Protein AF-A0A8S3EK74-F1 (afdb_monomer_lite)

Organism: NCBI:txid392030

Secondary structure (DSSP, 8-state):
-----TTHHHHHHHHHHHHHHHH------HHHHHHHHHHHHHHHHHHHHHHS--TTSSSSTT-SS-HHHHHHHHHHTTPPPGGGS-HHHHHHHHHHHHIIIIITTS--THHHHHHHHHS-SSS------PPP----TTTHHHHHHHHSSPPPHHHHHHHHHHHHHHH--SS-----HHHHHHHHHHHHHHHHHHHHT-

Structure (mmCIF, N/CA/C/O backbone):
data_AF-A0A8S3EK74-F1
#
_entry.id   AF-A0A8S3EK74-F1
#
loop_
_atom_site.group_PDB
_atom_site.id
_atom_site.type_symbol
_atom_site.label_atom_id
_atom_site.label_alt_id
_atom_site.label_comp_id
_atom_site.label_asym_id
_atom_site.label_entity_id
_atom_site.label_seq_id
_atom_site.pdbx_PDB_ins_code
_atom_site.Cartn_x
_atom_site.Cartn_y
_atom_site.Cartn_z
_atom_site.occupancy
_atom_site.B_iso_or_equiv
_atom_site.auth_seq_id
_atom_site.auth_comp_id
_atom_site.auth_asym_id
_atom_site.auth_atom_id
_atom_site.pdbx_PDB_model_num
ATOM 1 N N . GLY A 1 1 ? 18.232 -6.224 -81.644 1.00 36.06 1 GLY A N 1
ATOM 2 C CA . GLY A 1 1 ? 18.327 -5.622 -80.305 1.00 36.06 1 GLY A CA 1
ATOM 3 C C . GLY A 1 1 ? 19.646 -6.034 -79.703 1.00 36.06 1 GLY A C 1
ATOM 4 O O . GLY A 1 1 ? 19.818 -7.215 -79.438 1.00 36.06 1 GLY A O 1
ATOM 5 N N . GLU A 1 2 ? 20.593 -5.106 -79.583 1.00 46.34 2 GLU A N 1
ATOM 6 C CA . GLU A 1 2 ? 21.883 -5.372 -78.942 1.00 46.34 2 GLU A CA 1
ATOM 7 C C . GLU A 1 2 ? 21.681 -5.608 -77.446 1.00 46.34 2 GLU A C 1
ATOM 9 O O . GLU A 1 2 ? 21.166 -4.759 -76.717 1.00 46.34 2 GLU A O 1
ATOM 14 N N . VAL A 1 3 ? 22.082 -6.792 -76.990 1.00 57.66 3 VAL A N 1
ATOM 15 C CA . VAL A 1 3 ? 22.129 -7.141 -75.574 1.00 57.66 3 VAL A CA 1
ATOM 16 C C . VAL A 1 3 ? 23.286 -6.358 -74.958 1.00 57.66 3 VAL A C 1
ATOM 18 O O . VAL A 1 3 ? 24.443 -6.764 -75.045 1.00 57.66 3 VAL A O 1
ATOM 21 N N . ILE A 1 4 ? 22.980 -5.209 -74.355 1.00 59.06 4 ILE A N 1
ATOM 22 C CA . ILE A 1 4 ? 23.947 -4.419 -73.589 1.00 59.06 4 ILE A CA 1
ATOM 23 C C . ILE A 1 4 ? 24.429 -5.287 -72.421 1.00 59.06 4 ILE A C 1
ATOM 25 O O . ILE A 1 4 ? 23.719 -5.510 -71.437 1.00 59.06 4 ILE A O 1
ATOM 29 N N . ASN A 1 5 ? 25.643 -5.816 -72.559 1.00 62.91 5 ASN A N 1
ATOM 30 C CA . ASN A 1 5 ? 26.290 -6.656 -71.567 1.00 62.91 5 ASN A CA 1
ATOM 31 C C . ASN A 1 5 ? 26.611 -5.812 -70.321 1.00 62.91 5 ASN A C 1
ATOM 33 O O . ASN A 1 5 ? 27.577 -5.045 -70.293 1.00 62.91 5 ASN A O 1
ATOM 37 N N . LYS A 1 6 ? 25.776 -5.951 -69.284 1.00 63.16 6 LYS A N 1
ATOM 38 C CA . LYS A 1 6 ? 25.833 -5.190 -68.022 1.00 63.16 6 LYS A CA 1
ATOM 39 C C . LYS A 1 6 ? 27.142 -5.364 -67.234 1.00 63.16 6 LYS A C 1
ATOM 41 O O . LYS A 1 6 ? 27.370 -4.602 -66.299 1.00 63.16 6 LYS A O 1
ATOM 46 N N . ASN A 1 7 ? 28.018 -6.289 -67.640 1.00 66.62 7 ASN A N 1
ATOM 47 C CA . ASN A 1 7 ? 29.287 -6.584 -66.968 1.00 66.62 7 ASN A CA 1
ATOM 48 C C . ASN A 1 7 ? 30.527 -6.103 -67.741 1.00 66.62 7 ASN A C 1
ATOM 50 O O . ASN A 1 7 ? 31.650 -6.343 -67.298 1.00 66.62 7 ASN A O 1
ATOM 54 N N . ASN A 1 8 ? 30.358 -5.385 -68.859 1.00 75.75 8 ASN A N 1
ATOM 55 C CA . ASN A 1 8 ? 31.494 -4.919 -69.664 1.00 75.75 8 ASN A CA 1
ATOM 56 C C . ASN A 1 8 ? 32.385 -3.906 -68.916 1.00 75.75 8 ASN A C 1
ATOM 58 O O . ASN A 1 8 ? 33.592 -3.826 -69.134 1.00 75.75 8 ASN A O 1
ATOM 62 N N . TRP A 1 9 ? 31.801 -3.150 -67.981 1.00 78.94 9 TRP A N 1
ATOM 63 C CA . TRP A 1 9 ? 32.561 -2.232 -67.132 1.00 78.94 9 TRP A CA 1
ATOM 64 C C . TRP A 1 9 ? 33.396 -2.976 -66.079 1.00 78.94 9 TRP A C 1
ATOM 66 O O . TRP A 1 9 ? 34.497 -2.533 -65.763 1.00 78.94 9 TRP A O 1
ATOM 76 N N . GLN A 1 10 ? 32.926 -4.124 -65.575 1.00 79.00 10 GLN A N 1
ATOM 77 C CA . GLN A 1 10 ? 33.662 -4.930 -64.596 1.00 79.00 10 GLN A CA 1
ATOM 78 C C . GLN A 1 10 ? 34.871 -5.605 -65.243 1.00 79.00 10 GLN A C 1
ATOM 80 O O . GLN A 1 10 ? 35.981 -5.516 -64.723 1.00 79.00 10 GLN A O 1
ATOM 85 N N . SER A 1 11 ? 34.692 -6.222 -66.412 1.00 78.25 11 SER A N 1
ATOM 86 C CA . SER A 1 11 ? 35.788 -6.849 -67.158 1.00 78.25 11 SER A CA 1
ATOM 87 C C . SER A 1 11 ? 36.844 -5.826 -67.592 1.00 78.25 11 SER A C 1
ATOM 89 O O . SER A 1 11 ? 38.041 -6.077 -67.436 1.00 78.25 11 SER A O 1
ATOM 91 N N . ALA A 1 12 ? 36.426 -4.641 -68.050 1.00 79.06 12 ALA A N 1
ATOM 92 C CA . ALA A 1 12 ? 37.340 -3.544 -68.361 1.00 79.06 12 ALA A CA 1
ATOM 93 C C . ALA A 1 12 ? 38.104 -3.048 -67.119 1.00 79.06 12 ALA A C 1
ATOM 95 O O . ALA A 1 12 ? 39.308 -2.785 -67.197 1.00 79.06 12 ALA A O 1
ATOM 96 N N . LEU A 1 13 ? 37.436 -2.963 -65.963 1.00 76.12 13 LEU A N 1
ATOM 97 C CA . LEU A 1 13 ? 38.046 -2.551 -64.700 1.00 76.12 13 LEU A CA 1
ATOM 98 C C . LEU A 1 13 ? 39.101 -3.562 -64.229 1.00 76.12 13 LEU A C 1
ATOM 100 O O . LEU A 1 13 ? 40.245 -3.177 -63.990 1.00 76.12 13 LEU A O 1
ATOM 104 N N . TYR A 1 14 ? 38.757 -4.850 -64.153 1.00 76.31 14 TYR A N 1
ATOM 105 C CA . TYR A 1 14 ? 39.687 -5.892 -63.707 1.00 76.31 14 TYR A CA 1
ATOM 106 C C . TYR A 1 14 ? 40.880 -6.045 -64.652 1.00 76.31 14 TYR A C 1
ATOM 108 O O . TYR A 1 14 ? 42.014 -6.175 -64.189 1.00 76.31 14 TYR A O 1
ATOM 116 N N . ARG A 1 15 ? 40.664 -5.917 -65.968 1.00 77.31 15 ARG A N 1
ATOM 117 C CA . ARG A 1 15 ? 41.751 -5.895 -66.957 1.00 77.31 15 ARG A CA 1
ATOM 118 C C . ARG A 1 15 ? 42.700 -4.718 -66.729 1.00 77.31 15 ARG A C 1
ATOM 120 O O . ARG A 1 15 ? 43.914 -4.888 -66.801 1.00 77.31 15 ARG 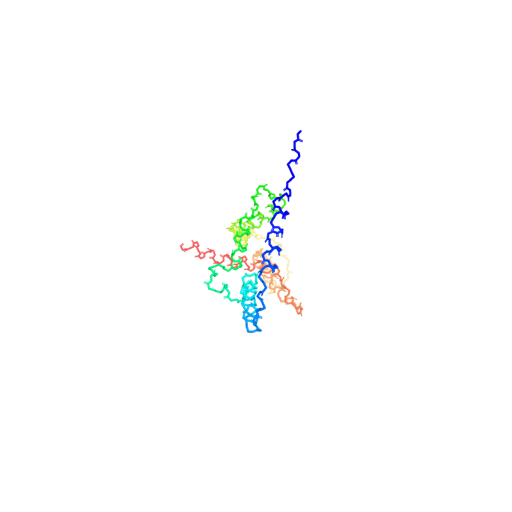A O 1
ATOM 127 N N . LYS A 1 16 ? 42.165 -3.533 -66.418 1.00 72.88 16 LYS A N 1
ATOM 128 C CA . LYS A 1 16 ? 42.956 -2.317 -66.173 1.00 72.88 16 LYS A CA 1
ATOM 129 C C . LYS A 1 16 ? 43.713 -2.361 -64.841 1.00 72.88 16 LYS A C 1
ATOM 131 O O . LYS A 1 16 ? 44.837 -1.868 -64.775 1.00 72.88 16 LYS A O 1
ATOM 136 N N . ILE A 1 17 ? 43.135 -2.965 -63.801 1.00 73.00 17 ILE A N 1
ATOM 137 C CA . ILE A 1 17 ? 43.789 -3.158 -62.496 1.00 73.00 17 ILE A CA 1
ATOM 138 C C . ILE A 1 17 ? 44.916 -4.195 -62.608 1.00 73.00 17 ILE A C 1
ATOM 140 O O . ILE A 1 17 ? 46.043 -3.912 -62.203 1.00 73.00 17 ILE A O 1
ATOM 144 N N . GLY A 1 18 ? 44.649 -5.353 -63.224 1.00 63.88 18 GLY A N 1
ATOM 145 C CA . GLY A 1 18 ? 45.660 -6.396 -63.436 1.00 63.88 18 GLY A CA 1
ATOM 146 C C . GLY A 1 18 ? 46.814 -5.933 -64.331 1.00 63.88 18 GLY A C 1
ATOM 147 O O . GLY A 1 18 ? 47.977 -6.192 -64.029 1.00 63.88 18 GLY A O 1
ATOM 148 N N . SER A 1 19 ? 46.511 -5.156 -65.377 1.00 60.59 19 SER A N 1
ATOM 149 C CA . SER A 1 19 ? 47.516 -4.543 -66.257 1.00 60.59 19 SER A CA 1
ATOM 150 C C . SER A 1 19 ? 48.404 -3.525 -65.530 1.00 60.59 19 SER A C 1
ATOM 152 O O . SER A 1 19 ? 49.614 -3.521 -65.748 1.00 60.59 19 SER A O 1
ATOM 154 N N . LYS A 1 20 ? 47.851 -2.699 -64.629 1.00 60.41 20 LYS A N 1
ATOM 155 C CA . LYS A 1 20 ? 48.658 -1.768 -63.820 1.00 60.41 20 LYS A CA 1
ATOM 156 C C . LYS A 1 20 ? 49.583 -2.493 -62.841 1.00 60.41 20 LYS A C 1
ATOM 158 O O . LYS A 1 20 ? 50.704 -2.039 -62.653 1.00 60.41 20 LYS A O 1
ATOM 163 N N . SER A 1 21 ? 49.140 -3.614 -62.269 1.00 55.47 21 SER A N 1
ATOM 164 C CA . SER A 1 21 ? 49.947 -4.412 -61.337 1.00 55.47 21 SER A CA 1
ATOM 165 C C . SER A 1 21 ? 51.117 -5.133 -62.013 1.00 55.47 21 SER A C 1
ATOM 167 O O . SER A 1 21 ? 52.142 -5.334 -61.373 1.00 55.47 21 SER A O 1
ATOM 169 N N . GLN A 1 22 ? 50.972 -5.533 -63.280 1.00 53.75 22 GLN A N 1
ATOM 170 C CA . GLN A 1 22 ? 52.039 -6.187 -64.052 1.00 53.75 22 GLN A CA 1
ATOM 171 C C . GLN A 1 22 ? 53.042 -5.183 -64.645 1.00 53.75 22 GLN A C 1
ATOM 173 O O . GLN A 1 22 ? 54.208 -5.521 -64.816 1.00 53.75 22 GLN A O 1
ATOM 178 N N . ASN A 1 23 ? 52.619 -3.944 -64.927 1.00 49.72 23 ASN A N 1
ATOM 179 C CA . ASN A 1 23 ? 53.482 -2.923 -65.534 1.00 49.72 23 ASN A CA 1
ATOM 180 C C . ASN A 1 23 ? 54.290 -2.100 -64.510 1.00 49.72 23 ASN A C 1
ATOM 182 O O . ASN A 1 23 ? 55.210 -1.381 -64.890 1.00 49.72 23 ASN A O 1
ATOM 186 N N . SER A 1 24 ? 53.979 -2.205 -63.214 1.00 49.66 24 SER A N 1
ATOM 187 C CA . SER A 1 24 ? 54.855 -1.746 -62.134 1.00 49.66 24 SER A CA 1
ATOM 188 C C . SER A 1 24 ? 55.719 -2.911 -61.654 1.00 49.66 24 SER A C 1
ATOM 190 O O . SER A 1 24 ? 55.501 -3.467 -60.579 1.00 49.66 24 SER A O 1
ATOM 192 N N . GLY A 1 25 ? 56.720 -3.282 -62.450 1.00 51.12 25 GLY A N 1
ATOM 193 C CA . GLY A 1 25 ? 57.831 -4.134 -62.017 1.00 51.12 25 GLY A CA 1
ATOM 194 C C . GLY A 1 25 ? 58.729 -3.426 -60.996 1.00 51.12 25 GLY A C 1
ATOM 195 O O . GLY A 1 25 ? 59.944 -3.388 -61.151 1.00 51.12 25 GLY A O 1
ATOM 196 N N . THR A 1 26 ? 58.149 -2.804 -59.970 1.00 52.72 26 THR A N 1
ATOM 197 C CA . THR A 1 26 ? 58.892 -2.276 -58.835 1.00 52.72 26 THR A CA 1
ATOM 198 C C . THR A 1 26 ? 59.171 -3.439 -57.903 1.00 52.72 26 THR A C 1
ATOM 200 O O . THR A 1 26 ? 58.339 -3.800 -57.071 1.00 52.72 26 THR A O 1
ATOM 203 N N . ILE A 1 27 ? 60.361 -4.029 -58.035 1.00 58.22 27 ILE A N 1
ATOM 204 C CA . ILE A 1 27 ? 60.987 -4.745 -56.926 1.00 58.22 27 ILE A CA 1
ATOM 205 C C . ILE A 1 27 ? 61.113 -3.712 -55.805 1.00 58.22 27 ILE A C 1
ATOM 207 O O . ILE A 1 27 ? 62.024 -2.887 -55.789 1.00 58.22 27 ILE A O 1
ATOM 211 N N . HIS A 1 28 ? 60.126 -3.674 -54.915 1.00 57.81 28 HIS A N 1
ATOM 212 C CA . HIS A 1 28 ? 60.192 -2.836 -53.735 1.00 57.81 28 HIS A CA 1
ATOM 213 C C . HIS A 1 28 ? 61.378 -3.330 -52.908 1.00 57.81 28 HIS A C 1
ATOM 215 O O . HIS A 1 28 ? 61.423 -4.502 -52.525 1.00 57.81 28 HIS A O 1
ATOM 221 N N . SER A 1 29 ? 62.350 -2.448 -52.656 1.00 73.75 29 SER A N 1
ATOM 222 C CA . SER A 1 29 ? 63.421 -2.716 -51.693 1.00 73.75 29 SER A CA 1
ATOM 223 C C . SER A 1 29 ? 62.800 -3.253 -50.404 1.00 73.75 29 SER A C 1
ATOM 225 O O . SER A 1 29 ? 61.711 -2.817 -50.015 1.00 73.75 29 SER A O 1
ATOM 227 N N . GLN A 1 30 ? 63.467 -4.199 -49.736 1.00 77.00 30 GLN A N 1
ATOM 228 C CA . GLN A 1 30 ? 62.956 -4.818 -48.508 1.00 77.00 30 GLN A CA 1
ATOM 229 C C . GLN A 1 30 ? 62.462 -3.764 -47.503 1.00 77.00 30 GLN A C 1
ATOM 231 O O . GLN A 1 30 ? 61.406 -3.935 -46.900 1.00 77.00 30 GLN A O 1
ATOM 236 N N . GLN A 1 31 ? 63.153 -2.624 -47.409 1.00 78.38 31 GLN A N 1
ATOM 237 C CA . GLN A 1 31 ? 62.755 -1.490 -46.570 1.00 78.38 31 GLN A CA 1
ATOM 238 C C . GLN A 1 31 ? 61.406 -0.873 -46.968 1.00 78.38 31 GLN A C 1
ATOM 240 O O . GLN A 1 31 ? 60.574 -0.616 -46.102 1.00 78.38 31 GLN A O 1
ATOM 245 N N . THR A 1 32 ? 61.148 -0.678 -48.262 1.00 82.50 32 THR A N 1
ATOM 246 C CA . THR A 1 32 ? 59.884 -0.115 -48.764 1.00 82.50 32 THR A CA 1
ATOM 247 C C . THR A 1 32 ? 58.713 -1.071 -48.525 1.00 82.50 32 THR A C 1
ATOM 249 O O . THR A 1 32 ? 57.618 -0.637 -48.167 1.00 82.50 32 THR A O 1
ATOM 252 N N . SER A 1 33 ? 58.950 -2.379 -48.657 1.00 83.56 33 SER A N 1
ATOM 253 C CA . SER A 1 33 ? 57.959 -3.419 -48.351 1.00 83.56 33 SER A CA 1
ATOM 254 C C . SER A 1 33 ? 57.624 -3.469 -46.857 1.00 83.56 33 SER A C 1
ATOM 256 O O . SER A 1 33 ? 56.451 -3.553 -46.489 1.00 83.56 33 SER A O 1
ATOM 258 N N . ILE A 1 34 ? 58.635 -3.352 -45.989 1.00 88.69 34 ILE A N 1
ATOM 259 C CA . ILE A 1 34 ? 58.455 -3.273 -44.532 1.00 88.69 34 ILE A CA 1
ATOM 260 C C . ILE A 1 34 ? 57.684 -2.002 -44.152 1.00 88.69 34 ILE A C 1
ATOM 262 O O . ILE A 1 34 ? 56.750 -2.061 -43.355 1.00 88.69 34 ILE A O 1
ATOM 266 N N . GLU A 1 35 ? 58.014 -0.854 -44.746 1.00 90.81 35 GLU A N 1
ATOM 267 C CA . GLU A 1 35 ? 57.309 0.402 -44.483 1.00 90.81 35 GLU A CA 1
ATOM 268 C C . GLU A 1 35 ? 55.839 0.331 -44.920 1.00 90.81 35 GLU A C 1
ATOM 270 O O . GLU A 1 35 ? 54.947 0.777 -44.194 1.00 90.81 35 GLU A O 1
ATOM 275 N N . HIS A 1 36 ? 55.566 -0.277 -46.076 1.00 89.75 36 HIS A N 1
ATOM 276 C CA . HIS A 1 36 ? 54.205 -0.512 -46.547 1.00 89.75 36 HIS A CA 1
ATOM 277 C C . HIS A 1 36 ? 53.433 -1.444 -45.603 1.00 89.75 36 HIS A C 1
ATOM 279 O O . HIS A 1 36 ? 52.306 -1.132 -45.217 1.00 89.75 36 HIS A O 1
ATOM 285 N N . MET A 1 37 ? 54.058 -2.533 -45.149 1.00 91.62 37 MET A N 1
ATOM 286 C CA . MET A 1 37 ? 53.470 -3.450 -44.170 1.00 91.62 37 MET A CA 1
ATOM 287 C C . MET A 1 37 ? 53.155 -2.740 -42.846 1.00 91.62 37 MET A C 1
ATOM 289 O O . MET A 1 37 ? 52.064 -2.906 -42.308 1.00 91.62 37 MET A O 1
ATOM 293 N N . LEU A 1 38 ? 54.056 -1.890 -42.347 1.00 94.31 38 LEU A N 1
ATOM 294 C CA . LEU A 1 38 ? 53.831 -1.100 -41.134 1.00 94.31 38 LEU A CA 1
ATOM 295 C C . LEU A 1 38 ? 52.720 -0.060 -41.311 1.00 94.31 38 LEU A C 1
ATOM 297 O O . LEU A 1 38 ? 51.939 0.159 -40.386 1.00 94.31 38 LEU A O 1
ATOM 301 N N . LYS A 1 39 ? 52.615 0.575 -42.485 1.00 94.50 39 LYS A N 1
ATOM 302 C CA . LYS A 1 39 ? 51.505 1.487 -42.811 1.00 94.50 39 LYS A CA 1
ATOM 303 C C . LYS A 1 39 ? 50.176 0.740 -42.817 1.00 94.50 39 LYS A C 1
ATOM 305 O O . LYS A 1 39 ? 49.240 1.186 -42.159 1.00 94.50 39 LYS A O 1
ATOM 310 N N . MET A 1 40 ? 50.111 -0.418 -43.474 1.00 93.25 40 MET A N 1
ATOM 311 C CA . MET A 1 40 ? 48.922 -1.272 -43.455 1.00 93.25 40 MET A CA 1
ATOM 312 C C . MET A 1 40 ? 48.584 -1.740 -42.036 1.00 93.25 40 MET A C 1
ATOM 314 O O . MET A 1 40 ? 47.430 -1.648 -41.635 1.00 93.25 40 MET A O 1
ATOM 318 N N . ALA A 1 41 ? 49.573 -2.156 -41.242 1.00 94.00 41 ALA A N 1
ATOM 319 C CA . ALA A 1 41 ? 49.376 -2.566 -39.853 1.00 94.00 41 ALA A CA 1
ATOM 320 C C . ALA A 1 41 ? 48.844 -1.419 -38.978 1.00 94.00 41 ALA A C 1
ATOM 322 O O . ALA A 1 41 ? 47.929 -1.628 -38.187 1.00 94.00 41 ALA A O 1
ATOM 323 N N . LYS A 1 42 ? 49.355 -0.192 -39.149 1.00 94.00 42 LYS A N 1
ATOM 324 C CA . LYS A 1 42 ? 48.845 1.004 -38.455 1.00 94.00 42 LYS A CA 1
ATOM 325 C C . LYS A 1 42 ? 47.411 1.334 -38.858 1.00 94.00 42 LYS A C 1
ATOM 327 O O . LYS A 1 42 ? 46.605 1.657 -37.991 1.00 94.00 42 LYS A O 1
ATOM 332 N N . VAL A 1 43 ? 47.090 1.242 -40.149 1.00 94.31 43 VAL A N 1
ATOM 333 C CA . VAL A 1 43 ? 45.727 1.457 -40.658 1.00 94.31 43 VAL A CA 1
ATOM 334 C C . VAL A 1 43 ? 44.777 0.403 -40.094 1.00 94.31 43 VAL A C 1
ATOM 336 O O . VAL A 1 43 ? 43.735 0.765 -39.560 1.00 94.31 43 VAL A O 1
ATOM 339 N N . LEU A 1 44 ? 45.162 -0.875 -40.125 1.00 92.44 44 LEU A N 1
ATOM 340 C CA . LEU A 1 44 ? 44.394 -1.979 -39.543 1.00 92.44 44 LEU A CA 1
ATOM 341 C C . LEU A 1 44 ? 44.206 -1.811 -38.031 1.00 92.44 44 LEU A C 1
ATOM 343 O O . LEU A 1 44 ? 43.108 -2.017 -37.526 1.00 92.44 44 LEU A O 1
ATOM 347 N N . PHE A 1 45 ? 45.243 -1.387 -37.308 1.00 88.25 45 PHE A N 1
ATOM 348 C CA . PHE A 1 45 ? 45.159 -1.107 -35.875 1.00 88.25 45 PHE A CA 1
ATOM 349 C C . PHE A 1 45 ? 44.224 0.073 -35.570 1.00 88.25 45 PHE A C 1
ATOM 351 O O . PHE A 1 45 ? 43.417 0.001 -34.644 1.00 88.25 45 PHE A O 1
ATOM 358 N N . GLY A 1 46 ? 44.290 1.140 -36.371 1.00 86.88 46 GLY A N 1
ATOM 359 C CA . GLY A 1 46 ? 43.385 2.285 -36.269 1.00 86.88 46 GLY A CA 1
ATOM 360 C C . GLY A 1 46 ? 41.929 1.905 -36.544 1.00 86.88 46 GLY A C 1
ATOM 361 O O . GLY A 1 46 ? 41.059 2.232 -35.742 1.00 86.88 46 GLY A O 1
ATOM 362 N N . LEU A 1 47 ? 41.674 1.158 -37.624 1.00 88.25 47 LEU A N 1
ATOM 363 C CA . LEU A 1 47 ? 40.358 0.598 -37.958 1.00 88.25 47 LEU A CA 1
ATOM 364 C C . LEU A 1 47 ? 39.823 -0.282 -36.832 1.00 88.25 47 LEU A C 1
ATOM 366 O O . LEU A 1 47 ? 38.698 -0.083 -36.389 1.00 88.25 47 LEU A O 1
ATOM 370 N N . ASN A 1 48 ? 40.655 -1.166 -36.282 1.00 85.56 48 ASN A N 1
ATOM 371 C CA . ASN A 1 48 ? 40.266 -2.007 -35.157 1.00 85.56 48 ASN A CA 1
ATOM 372 C C . ASN A 1 48 ? 39.823 -1.182 -33.935 1.00 85.56 48 ASN A C 1
ATOM 374 O O . ASN A 1 48 ? 38.890 -1.566 -33.244 1.00 85.56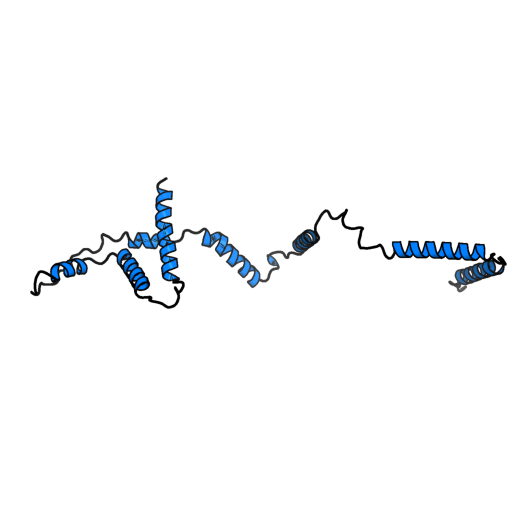 48 ASN A O 1
ATOM 378 N N . PHE A 1 49 ? 40.439 -0.026 -33.675 1.00 80.75 49 PHE A N 1
ATOM 379 C CA . PHE A 1 49 ? 40.051 0.851 -32.563 1.00 80.75 49 PHE A CA 1
ATOM 380 C C . PHE A 1 49 ? 38.776 1.672 -32.835 1.00 80.75 49 PHE A C 1
ATOM 382 O O . PHE A 1 49 ? 38.098 2.110 -31.896 1.00 80.75 49 PHE A O 1
ATOM 389 N N . VAL A 1 50 ? 38.462 1.904 -34.113 1.00 80.31 50 VAL A N 1
ATOM 390 C CA . VAL A 1 50 ? 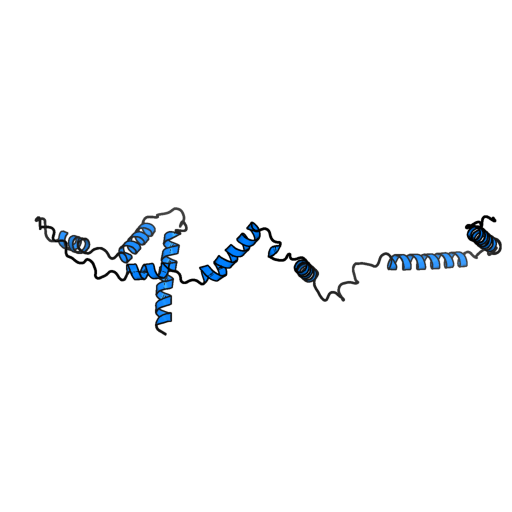37.219 2.545 -34.564 1.00 80.31 50 VAL A CA 1
ATOM 391 C C . VAL A 1 50 ? 36.056 1.555 -34.514 1.00 80.31 50 VAL A C 1
ATOM 393 O O . VAL A 1 50 ? 35.007 1.908 -33.979 1.00 80.31 50 VAL A O 1
ATOM 396 N N . ASP A 1 51 ? 36.266 0.326 -34.990 1.00 80.06 51 ASP A N 1
ATOM 397 C CA . ASP A 1 51 ? 35.264 -0.746 -35.009 1.00 80.06 51 ASP A CA 1
ATOM 398 C C . ASP A 1 51 ? 35.044 -1.364 -33.621 1.00 80.06 51 ASP A C 1
ATOM 400 O O . ASP A 1 51 ? 33.918 -1.703 -33.258 1.00 80.06 51 ASP A O 1
ATOM 404 N N . HIS A 1 52 ? 36.098 -1.436 -32.801 1.00 79.75 52 HIS A N 1
ATOM 405 C CA . HIS A 1 52 ? 36.051 -1.909 -31.415 1.00 79.75 52 HIS A CA 1
ATOM 406 C C . HIS A 1 52 ? 36.445 -0.786 -30.454 1.00 79.75 52 HIS A C 1
ATOM 408 O O . HIS A 1 52 ? 37.503 -0.825 -29.811 1.00 79.75 52 HIS A O 1
ATOM 414 N N . PRO A 1 53 ? 35.600 0.249 -30.324 1.00 74.38 53 PRO A N 1
ATOM 415 C CA . PRO A 1 53 ? 35.863 1.324 -29.396 1.00 74.38 53 PRO A CA 1
ATOM 416 C C . PRO A 1 53 ? 35.964 0.771 -27.972 1.00 74.38 53 PRO A C 1
ATOM 418 O O . PRO A 1 53 ? 35.014 0.171 -27.477 1.00 74.38 53 PRO A O 1
ATOM 421 N N . ALA A 1 54 ? 37.093 1.007 -27.292 1.00 68.94 54 ALA A N 1
ATOM 422 C CA . ALA A 1 54 ? 37.290 0.581 -25.906 1.00 68.94 54 ALA A CA 1
ATOM 423 C C . ALA A 1 54 ? 36.134 1.075 -25.012 1.00 68.94 54 ALA A C 1
ATOM 425 O O . ALA A 1 54 ? 36.038 2.259 -24.668 1.00 68.94 54 ALA A O 1
ATOM 426 N N . THR A 1 55 ? 35.248 0.149 -24.643 1.00 66.38 55 THR A N 1
ATOM 427 C CA . THR A 1 55 ? 33.973 0.401 -23.949 1.00 66.38 55 THR A CA 1
ATOM 428 C C . THR A 1 55 ? 34.163 0.883 -22.510 1.00 66.38 55 THR A C 1
ATOM 430 O O . THR A 1 55 ? 33.251 1.441 -21.907 1.00 66.38 55 THR A O 1
ATOM 433 N N . HIS A 1 56 ? 35.369 0.729 -21.961 1.00 62.16 56 HIS A N 1
ATOM 434 C CA . HIS A 1 56 ? 35.640 0.903 -20.538 1.00 62.16 56 HIS A CA 1
ATOM 435 C C . HIS A 1 56 ? 35.833 2.367 -20.081 1.00 62.16 56 HIS A C 1
ATOM 437 O O . HIS A 1 56 ? 35.779 2.636 -18.884 1.00 62.16 56 HIS A O 1
ATOM 443 N N . ARG A 1 57 ? 36.084 3.343 -20.973 1.00 57.41 57 ARG A N 1
ATOM 444 C CA . ARG A 1 57 ? 36.477 4.712 -20.536 1.00 57.41 57 ARG A CA 1
ATOM 445 C C . ARG A 1 57 ? 35.727 5.897 -21.153 1.00 57.41 57 ARG A C 1
ATOM 447 O O . ARG A 1 57 ? 36.032 7.034 -20.810 1.00 57.41 57 ARG A O 1
ATOM 454 N N . ARG A 1 58 ? 34.730 5.687 -22.017 1.00 56.25 58 ARG A N 1
ATOM 455 C CA . ARG A 1 58 ? 34.042 6.800 -22.719 1.00 56.25 58 ARG A CA 1
ATOM 456 C C . ARG A 1 58 ? 32.779 7.327 -22.036 1.00 56.25 58 ARG A C 1
ATOM 458 O O . ARG A 1 58 ? 32.170 8.271 -22.536 1.00 56.25 58 ARG A O 1
ATOM 465 N N . ASP A 1 59 ? 32.400 6.749 -20.905 1.00 58.22 59 ASP A N 1
ATOM 466 C CA . ASP A 1 59 ? 31.020 6.836 -20.425 1.00 58.22 59 ASP A CA 1
ATOM 467 C C . ASP A 1 59 ? 30.846 7.467 -19.044 1.00 58.22 59 ASP A C 1
ATOM 469 O O . ASP A 1 59 ? 29.717 7.729 -18.632 1.00 58.22 59 ASP A O 1
ATOM 473 N N . THR A 1 60 ? 31.933 7.734 -18.325 1.00 55.91 60 THR A N 1
ATOM 474 C CA . THR A 1 60 ? 31.875 8.350 -16.993 1.00 55.91 60 THR A CA 1
ATOM 475 C C . THR A 1 60 ? 31.646 9.860 -17.053 1.00 55.91 60 THR A C 1
ATOM 477 O O . THR A 1 60 ? 30.947 10.395 -16.204 1.00 55.91 60 THR A O 1
ATOM 480 N N . TRP A 1 61 ? 32.124 10.542 -18.097 1.00 58.28 61 TRP A N 1
ATOM 481 C CA . TRP A 1 61 ? 32.052 12.008 -18.212 1.00 58.28 61 TRP A CA 1
ATOM 482 C C . TRP A 1 61 ? 30.808 12.539 -18.950 1.00 58.28 61 TRP A C 1
ATOM 484 O O . TRP A 1 61 ? 30.701 13.734 -19.198 1.00 58.28 61 TRP A O 1
ATOM 494 N N . ARG A 1 62 ? 29.852 11.671 -19.322 1.00 66.06 62 ARG A N 1
ATOM 495 C CA . ARG A 1 62 ? 28.656 12.052 -20.110 1.00 66.06 62 ARG A CA 1
ATOM 496 C C . ARG A 1 62 ? 27.343 11.400 -19.651 1.00 66.06 62 ARG A C 1
ATOM 498 O O . ARG A 1 62 ? 26.414 11.254 -20.444 1.00 66.06 62 ARG A O 1
ATOM 505 N N . LYS A 1 63 ? 27.219 10.975 -18.389 1.00 72.12 63 LYS A N 1
ATOM 506 C CA . LYS A 1 63 ? 25.961 10.407 -17.858 1.00 72.12 63 LYS A CA 1
ATOM 507 C C . LYS A 1 63 ? 25.300 11.371 -16.873 1.00 72.12 63 LYS A C 1
ATOM 509 O O . LYS A 1 63 ? 25.458 11.241 -15.670 1.00 72.12 63 LYS A O 1
ATOM 514 N N . LEU A 1 64 ? 24.501 12.300 -17.405 1.00 78.25 64 LEU A N 1
ATOM 515 C CA . LEU A 1 64 ? 23.673 13.238 -16.621 1.00 78.25 64 LEU A CA 1
ATOM 516 C C . LEU A 1 64 ? 22.507 12.554 -15.886 1.00 78.25 64 LEU A C 1
ATOM 518 O O . LEU A 1 64 ? 21.928 13.104 -14.955 1.00 78.25 64 LEU A O 1
ATOM 522 N N . VAL A 1 65 ? 22.126 11.355 -16.332 1.00 81.69 65 VAL A N 1
ATOM 523 C CA . VAL A 1 65 ? 20.993 10.600 -15.795 1.00 81.69 65 VAL A CA 1
ATOM 524 C C . VAL A 1 65 ? 21.424 9.157 -15.589 1.00 81.69 65 VAL A C 1
ATOM 526 O O . VAL A 1 65 ? 21.907 8.507 -16.524 1.00 81.69 65 VAL A O 1
ATOM 529 N N . SER A 1 66 ? 21.223 8.657 -14.370 1.00 88.19 66 SER A N 1
ATOM 530 C CA . SER A 1 66 ? 21.501 7.268 -14.017 1.00 88.19 66 SER A CA 1
ATOM 531 C C . SER A 1 66 ? 20.685 6.300 -14.878 1.00 88.19 66 SER A C 1
ATOM 533 O O . SER A 1 66 ? 19.578 6.607 -15.331 1.00 88.19 66 SER A O 1
ATOM 535 N N . SER A 1 67 ? 21.215 5.094 -15.090 1.00 86.31 67 SER A N 1
ATOM 536 C CA . SER A 1 67 ? 20.501 4.047 -15.834 1.00 86.31 67 SER A CA 1
ATOM 537 C C . SER A 1 67 ? 19.136 3.732 -15.201 1.00 86.31 67 SER A C 1
ATOM 539 O O . SER A 1 67 ? 18.134 3.602 -15.902 1.00 86.31 67 SER A O 1
ATOM 541 N N . GLN A 1 68 ? 19.066 3.728 -13.865 1.00 91.56 68 GLN A N 1
ATOM 542 C CA . GLN A 1 68 ? 17.827 3.526 -13.114 1.00 91.56 68 GLN A CA 1
ATOM 543 C C . GLN A 1 68 ? 16.777 4.600 -13.423 1.00 91.56 68 GLN A C 1
ATOM 545 O O . GLN A 1 68 ? 15.630 4.265 -13.711 1.00 91.56 68 GLN A O 1
ATOM 550 N N . ARG A 1 69 ? 17.166 5.882 -13.435 1.00 92.94 69 ARG A N 1
ATOM 551 C CA . ARG A 1 69 ? 16.244 6.987 -13.730 1.00 92.94 69 ARG A CA 1
ATOM 552 C C . ARG A 1 69 ? 15.751 6.932 -15.176 1.00 92.94 69 ARG A C 1
ATOM 554 O O . ARG A 1 69 ? 14.560 7.116 -15.408 1.00 92.94 69 ARG A O 1
ATOM 561 N N . LYS A 1 70 ? 16.618 6.577 -16.134 1.00 93.31 70 LYS A N 1
ATOM 562 C CA . LYS A 1 70 ? 16.200 6.317 -17.525 1.00 93.31 70 LYS A CA 1
ATOM 563 C C . LYS A 1 70 ? 15.187 5.172 -17.603 1.00 93.31 70 LYS A C 1
ATOM 565 O O . LYS A 1 70 ? 14.162 5.317 -18.260 1.00 93.31 70 LYS A O 1
ATOM 570 N N . ARG A 1 71 ? 15.435 4.056 -16.907 1.00 93.50 71 ARG A N 1
ATOM 571 C CA . ARG A 1 71 ? 14.521 2.902 -16.878 1.00 93.50 71 ARG A CA 1
ATOM 572 C C . ARG A 1 71 ? 13.164 3.257 -16.263 1.00 93.50 71 ARG A C 1
ATOM 574 O O . ARG A 1 71 ? 12.147 2.845 -16.810 1.00 93.50 71 ARG A O 1
ATOM 581 N N . ALA A 1 72 ? 13.143 4.041 -15.185 1.00 95.31 72 ALA A N 1
ATOM 582 C CA . ALA A 1 72 ? 11.909 4.510 -14.557 1.00 95.31 72 ALA A CA 1
ATOM 583 C C . ALA A 1 72 ? 11.091 5.396 -15.509 1.00 95.31 72 ALA A C 1
ATOM 585 O O . ALA A 1 72 ? 9.921 5.120 -15.743 1.00 95.31 72 ALA A O 1
ATOM 586 N N . ILE A 1 73 ? 11.726 6.384 -16.149 1.00 94.38 73 ILE A N 1
ATOM 587 C CA . ILE A 1 73 ? 11.073 7.255 -17.140 1.00 94.38 73 ILE A CA 1
ATOM 588 C C . ILE A 1 73 ? 10.506 6.431 -18.305 1.00 94.38 73 ILE A C 1
ATOM 590 O O . ILE A 1 73 ? 9.365 6.615 -18.716 1.00 94.38 73 ILE A O 1
ATOM 594 N N . MET A 1 74 ? 11.277 5.468 -18.808 1.00 95.44 74 MET A N 1
ATOM 595 C CA . MET A 1 74 ? 10.828 4.575 -19.875 1.00 95.44 74 MET A CA 1
ATOM 596 C C . MET A 1 74 ? 9.671 3.656 -19.450 1.00 95.44 74 MET A C 1
ATOM 598 O O . MET A 1 74 ? 8.877 3.266 -20.306 1.00 95.44 74 MET A O 1
ATOM 602 N N . ALA A 1 75 ? 9.550 3.311 -18.165 1.00 93.31 75 ALA A N 1
ATOM 603 C CA . ALA A 1 75 ? 8.369 2.637 -17.627 1.00 93.31 75 ALA A CA 1
ATOM 604 C C . ALA A 1 75 ? 7.166 3.594 -17.547 1.00 93.31 75 ALA A C 1
ATOM 606 O O . ALA A 1 75 ? 6.055 3.184 -17.871 1.00 93.31 75 ALA A O 1
ATOM 607 N N . CYS A 1 76 ? 7.394 4.875 -17.231 1.00 93.12 76 CYS A N 1
ATOM 608 C CA . CYS A 1 76 ? 6.368 5.924 -17.264 1.00 93.12 76 CYS A CA 1
ATOM 609 C C . CYS A 1 76 ? 5.801 6.199 -18.658 1.00 93.12 76 CYS A C 1
ATOM 611 O O . CYS A 1 76 ? 4.626 6.505 -18.799 1.00 93.12 76 CYS A O 1
ATOM 613 N N . PHE A 1 77 ? 6.590 6.025 -19.711 1.00 93.56 77 PHE A N 1
ATOM 614 C CA . PHE A 1 77 ? 6.050 6.095 -21.071 1.00 93.56 77 PHE A CA 1
ATOM 615 C C . PHE A 1 77 ? 5.297 4.829 -21.503 1.00 93.56 77 PHE A C 1
ATOM 617 O O . PHE A 1 77 ? 4.552 4.864 -22.474 1.00 93.56 77 PHE A O 1
ATOM 624 N N . ARG A 1 78 ? 5.485 3.705 -20.803 1.00 93.44 78 ARG A N 1
ATOM 625 C CA . ARG A 1 78 ? 4.862 2.405 -21.117 1.00 93.44 78 ARG A CA 1
ATOM 626 C C . ARG A 1 78 ? 3.653 2.077 -20.242 1.00 93.44 78 ARG A C 1
ATOM 628 O O . ARG A 1 78 ? 3.139 0.964 -20.320 1.00 93.44 78 ARG A O 1
ATOM 635 N N . MET A 1 79 ? 3.227 2.989 -19.374 1.00 92.19 79 MET A N 1
ATOM 636 C CA . MET A 1 79 ? 2.069 2.740 -18.517 1.00 92.19 79 MET A CA 1
ATOM 637 C C . MET A 1 79 ? 0.785 2.777 -19.343 1.00 92.19 79 MET A C 1
ATOM 639 O O . MET A 1 79 ? 0.614 3.598 -20.240 1.00 92.19 79 MET A O 1
ATOM 643 N N . ALA A 1 80 ? -0.101 1.834 -19.039 1.00 88.69 80 ALA A N 1
ATOM 644 C CA . ALA A 1 80 ? -1.376 1.677 -19.711 1.00 88.69 80 ALA A CA 1
ATOM 645 C C . ALA A 1 80 ? -2.433 2.591 -19.061 1.00 88.69 80 ALA A C 1
ATOM 647 O O . ALA A 1 80 ? -2.429 2.742 -17.834 1.00 88.69 80 ALA A O 1
ATOM 648 N N . PRO A 1 81 ? -3.346 3.195 -19.842 1.00 90.44 81 PRO A N 1
ATOM 649 C CA . PRO A 1 81 ? -4.400 4.042 -19.295 1.00 90.44 81 PRO A CA 1
ATOM 650 C C . PRO A 1 81 ? -5.405 3.215 -18.483 1.00 90.44 81 PRO A C 1
ATOM 652 O O . PRO A 1 81 ? -5.627 2.037 -18.766 1.00 90.44 81 PRO A O 1
ATOM 655 N N . LEU A 1 82 ? -6.063 3.833 -17.498 1.00 88.88 82 LEU A N 1
ATOM 656 C CA . LEU A 1 82 ? -6.898 3.115 -16.523 1.00 88.88 82 LEU A CA 1
ATOM 657 C C . LEU A 1 82 ? -8.029 2.288 -17.162 1.00 88.88 82 LEU A C 1
ATOM 659 O O . LEU A 1 82 ? -8.306 1.184 -16.705 1.00 88.88 82 LEU A O 1
ATOM 663 N N . HIS A 1 83 ? -8.629 2.770 -18.253 1.00 91.69 83 HIS A N 1
ATOM 664 C CA . HIS A 1 83 ? -9.704 2.062 -18.963 1.00 91.69 83 HIS A CA 1
ATOM 665 C C . HIS A 1 83 ? -9.242 0.766 -19.653 1.00 91.69 83 HIS A C 1
ATOM 667 O O . HIS A 1 83 ? -10.062 -0.095 -19.953 1.00 91.69 83 HIS A O 1
ATOM 673 N N . SER A 1 84 ? -7.939 0.619 -19.907 1.00 92.19 84 SER A N 1
ATOM 674 C CA . SER A 1 84 ? -7.355 -0.586 -20.514 1.00 92.19 84 SER A CA 1
ATOM 675 C C . SER A 1 84 ? -6.984 -1.660 -19.484 1.00 92.19 84 SER A C 1
ATOM 677 O O . SER A 1 84 ? -6.612 -2.777 -19.843 1.00 92.19 84 SER A O 1
ATOM 679 N N . VAL A 1 85 ? -7.070 -1.339 -18.189 1.00 91.69 85 VAL A N 1
ATOM 680 C CA . VAL A 1 85 ? -6.734 -2.257 -17.101 1.00 91.69 85 VAL A CA 1
ATOM 681 C C . VAL A 1 85 ? -7.894 -3.224 -16.867 1.00 91.69 85 VAL A C 1
ATOM 683 O O . VAL A 1 85 ? -9.057 -2.831 -16.818 1.00 91.69 85 VAL A O 1
ATOM 686 N N . ALA A 1 86 ? -7.585 -4.508 -16.670 1.00 95.44 86 ALA A N 1
ATOM 687 C CA . ALA A 1 86 ? -8.595 -5.504 -16.326 1.00 95.44 86 ALA A CA 1
ATOM 688 C C . ALA A 1 86 ? -9.368 -5.101 -15.056 1.00 95.44 86 ALA A C 1
ATOM 690 O O . ALA A 1 86 ? -8.770 -4.691 -14.058 1.00 95.44 86 ALA A O 1
ATOM 691 N N . ARG A 1 87 ? -10.697 -5.278 -15.071 1.00 95.19 87 ARG A N 1
ATOM 692 C CA . ARG A 1 87 ? -11.605 -4.815 -14.003 1.00 95.19 87 ARG A CA 1
ATOM 693 C C . ARG A 1 87 ? -11.169 -5.239 -12.598 1.00 95.19 87 ARG A C 1
ATOM 695 O O . ARG A 1 87 ? -11.094 -4.394 -11.717 1.00 95.19 87 ARG A O 1
ATOM 702 N N . HIS A 1 88 ? -10.799 -6.505 -12.403 1.00 96.31 88 HIS A N 1
ATOM 703 C CA . HIS A 1 88 ? -10.355 -7.015 -11.097 1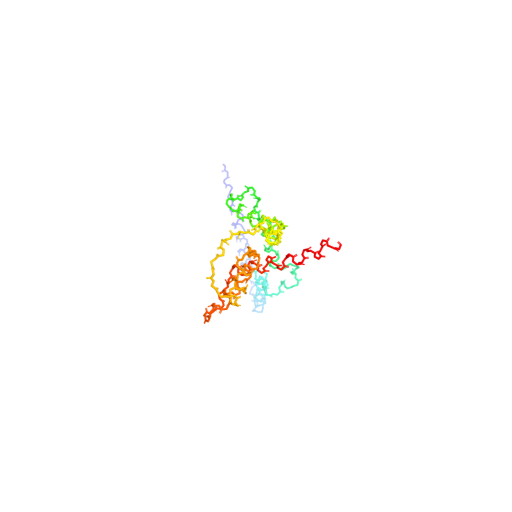.00 96.31 88 HIS A CA 1
ATOM 704 C C . HIS A 1 88 ? -9.091 -6.302 -10.581 1.00 96.31 88 HIS A C 1
ATOM 706 O O . HIS A 1 88 ? -8.953 -6.037 -9.391 1.00 96.31 88 HIS A O 1
ATOM 712 N N . ARG A 1 89 ? -8.165 -5.943 -11.479 1.00 94.94 89 ARG A N 1
ATOM 713 C CA . ARG A 1 89 ? -6.933 -5.236 -11.120 1.00 94.94 89 ARG A CA 1
ATOM 714 C C . ARG A 1 89 ? -7.219 -3.777 -10.777 1.00 94.94 89 ARG A C 1
ATOM 716 O O . ARG A 1 89 ? -6.639 -3.265 -9.822 1.00 94.94 89 ARG A O 1
ATOM 723 N N . ALA A 1 90 ? -8.126 -3.136 -11.515 1.00 94.38 90 ALA A N 1
ATOM 724 C CA . ALA A 1 90 ? -8.609 -1.799 -11.184 1.00 94.38 90 ALA A CA 1
ATOM 725 C C . ALA A 1 90 ? -9.322 -1.786 -9.819 1.00 94.38 90 ALA A C 1
ATOM 727 O O . ALA A 1 90 ? -9.025 -0.929 -8.994 1.00 94.38 90 ALA A O 1
ATOM 728 N N . MET A 1 91 ? -10.171 -2.781 -9.539 1.00 95.12 91 MET A N 1
ATOM 729 C CA . MET A 1 91 ? -10.839 -2.953 -8.241 1.00 95.12 91 MET A CA 1
ATOM 730 C C . MET A 1 91 ? -9.835 -3.126 -7.097 1.00 95.12 91 MET A C 1
ATOM 732 O O . MET A 1 91 ? -9.936 -2.435 -6.091 1.00 95.12 91 MET A O 1
ATOM 736 N N . ASN A 1 92 ? -8.813 -3.971 -7.260 1.00 94.69 92 ASN A N 1
ATOM 737 C CA . ASN A 1 92 ? -7.782 -4.151 -6.232 1.00 94.69 92 ASN A CA 1
ATOM 738 C C . ASN A 1 92 ? -6.988 -2.864 -5.957 1.00 94.69 92 ASN A C 1
ATOM 740 O O . ASN A 1 92 ? -6.607 -2.606 -4.816 1.00 94.69 92 ASN A O 1
ATOM 744 N N . MET A 1 93 ? -6.729 -2.056 -6.990 1.00 92.31 93 MET A N 1
ATOM 745 C CA . MET A 1 93 ? -6.093 -0.747 -6.825 1.00 92.31 93 MET A CA 1
ATOM 746 C C . MET A 1 93 ? -7.022 0.229 -6.093 1.00 92.31 93 MET A C 1
ATOM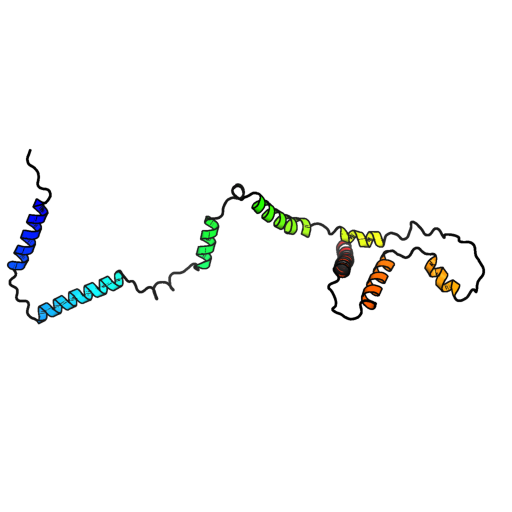 748 O O . MET A 1 93 ? -6.584 0.919 -5.175 1.00 92.31 93 MET A O 1
ATOM 752 N N . PHE A 1 94 ? -8.303 0.240 -6.467 1.00 94.25 94 PHE A N 1
ATOM 753 C CA . PHE A 1 94 ? -9.323 1.089 -5.862 1.00 94.25 94 PHE A CA 1
ATOM 754 C C . PHE A 1 94 ? -9.534 0.778 -4.379 1.00 94.25 94 PHE A C 1
ATOM 756 O O . PHE A 1 94 ? -9.498 1.696 -3.571 1.00 94.25 94 PHE A O 1
ATOM 763 N N . LEU A 1 95 ? -9.679 -0.495 -3.999 1.00 95.56 95 LEU A N 1
ATOM 764 C CA . LEU A 1 95 ? -9.924 -0.898 -2.608 1.00 95.56 95 LEU A CA 1
ATOM 765 C C . LEU A 1 95 ? -8.812 -0.444 -1.657 1.00 95.56 95 LEU A C 1
ATOM 767 O O . LEU A 1 95 ? -9.092 -0.017 -0.541 1.00 95.56 95 LEU A O 1
ATOM 771 N N . ARG A 1 96 ? -7.552 -0.500 -2.105 1.00 92.94 96 ARG A N 1
ATOM 772 C CA . ARG A 1 96 ? -6.412 0.000 -1.324 1.00 92.94 96 ARG A CA 1
ATOM 773 C C . ARG A 1 96 ? -6.497 1.508 -1.118 1.00 92.94 96 ARG A C 1
ATOM 775 O O . ARG A 1 96 ? -6.390 1.968 0.009 1.00 92.94 96 ARG A O 1
ATOM 782 N N . GLY A 1 97 ? -6.741 2.252 -2.199 1.00 93.44 97 GLY A N 1
ATOM 783 C CA . GLY A 1 97 ? -6.911 3.701 -2.122 1.00 93.44 97 GLY A CA 1
ATOM 784 C C . GLY A 1 97 ? -8.099 4.097 -1.249 1.00 93.44 97 GLY A C 1
ATOM 785 O O . GLY A 1 97 ? -7.975 4.999 -0.435 1.00 93.44 97 GLY A O 1
ATOM 786 N N . TYR A 1 98 ? -9.226 3.396 -1.366 1.00 94.94 98 TYR A N 1
ATOM 787 C CA . TYR A 1 98 ? -10.414 3.648 -0.556 1.00 94.94 98 TYR A CA 1
ATOM 788 C C . TYR A 1 98 ? -10.149 3.426 0.937 1.00 94.94 98 TYR A C 1
ATOM 790 O O . TYR A 1 98 ? -10.503 4.269 1.753 1.00 94.94 98 TYR A O 1
ATOM 798 N N . ARG A 1 99 ? -9.460 2.344 1.309 1.00 92.88 99 ARG A N 1
ATOM 799 C CA . ARG A 1 99 ? -9.070 2.125 2.705 1.00 92.88 99 ARG A CA 1
ATOM 800 C C . ARG A 1 99 ? -8.204 3.274 3.237 1.00 92.88 99 ARG A C 1
ATOM 802 O O . ARG A 1 99 ? -8.564 3.883 4.234 1.00 92.88 99 ARG A O 1
ATOM 809 N N . ASP A 1 100 ? -7.117 3.590 2.539 1.00 89.94 100 ASP A N 1
ATOM 810 C CA . ASP A 1 100 ? -6.094 4.506 3.059 1.00 89.94 100 ASP A CA 1
ATOM 811 C C . ASP A 1 100 ? -6.533 5.986 3.011 1.00 89.94 100 ASP A C 1
ATOM 813 O O . ASP A 1 100 ? -6.101 6.794 3.827 1.00 89.94 100 ASP A O 1
ATOM 817 N N . LEU A 1 101 ? -7.366 6.374 2.036 1.00 91.00 101 LEU A N 1
ATOM 818 C CA . LEU A 1 101 ? -7.804 7.768 1.854 1.00 91.00 101 LEU A CA 1
ATOM 819 C C . LEU A 1 101 ? -9.153 8.070 2.508 1.00 91.00 101 LEU A C 1
ATOM 821 O O . LEU A 1 101 ? -9.382 9.215 2.888 1.00 91.00 101 LEU A O 1
ATOM 825 N N . TRP A 1 102 ? -10.055 7.088 2.573 1.00 90.94 102 TRP A N 1
ATOM 826 C CA . TRP A 1 102 ? -11.409 7.282 3.094 1.00 90.94 102 TRP A CA 1
ATOM 827 C C . TRP A 1 102 ? -11.589 6.648 4.467 1.00 90.94 102 TRP A C 1
ATOM 829 O O . TRP A 1 102 ? -11.908 7.367 5.406 1.00 90.94 102 TRP A O 1
ATOM 839 N N . LEU A 1 103 ? -11.355 5.339 4.605 1.00 88.06 103 LEU A N 1
ATOM 840 C CA . LEU A 1 103 ? -11.637 4.645 5.870 1.00 88.06 103 LEU A CA 1
ATOM 841 C C . LEU A 1 103 ? -10.709 5.090 7.006 1.00 88.06 103 LEU A C 1
ATOM 843 O O . LEU A 1 103 ? -11.163 5.230 8.135 1.00 88.06 103 LEU A O 1
ATOM 847 N N . ASP A 1 104 ? -9.433 5.349 6.717 1.00 84.38 104 ASP A N 1
ATOM 848 C CA . ASP A 1 104 ? -8.482 5.826 7.732 1.00 84.38 104 ASP A CA 1
ATOM 849 C C . ASP A 1 104 ? -8.730 7.290 8.144 1.00 84.38 104 ASP A C 1
ATOM 851 O O . ASP A 1 104 ? -8.356 7.699 9.245 1.00 84.38 104 ASP A O 1
ATOM 855 N N . ALA A 1 105 ? -9.339 8.089 7.262 1.00 81.88 105 ALA A N 1
ATOM 856 C CA . ALA A 1 105 ? -9.689 9.482 7.534 1.00 81.88 105 ALA A CA 1
ATOM 857 C C . ALA A 1 105 ? -11.038 9.627 8.257 1.00 81.88 105 ALA A C 1
ATOM 859 O O . ALA A 1 105 ? -11.287 10.656 8.889 1.00 81.88 105 ALA A O 1
ATOM 860 N N . GLU A 1 106 ? -11.908 8.623 8.146 1.00 84.31 106 GLU A N 1
ATOM 861 C CA . GLU A 1 106 ? -13.215 8.604 8.788 1.00 84.31 106 GLU A CA 1
ATOM 862 C C . GLU A 1 106 ? -13.087 8.518 10.318 1.00 84.31 106 GLU A C 1
ATOM 864 O O . GLU A 1 106 ? -12.157 7.925 10.873 1.00 84.31 106 GLU A O 1
ATOM 869 N N . GLU A 1 107 ? -14.017 9.163 11.027 1.00 72.44 107 GLU A N 1
ATOM 870 C CA . GLU A 1 107 ? -14.006 9.157 12.486 1.00 72.44 107 GLU A CA 1
ATOM 871 C C . GLU A 1 107 ? -14.280 7.742 13.007 1.00 72.44 107 GLU A C 1
ATOM 873 O O . GLU A 1 107 ? -15.251 7.090 12.628 1.00 72.44 107 GLU A O 1
ATOM 878 N N . ASP A 1 108 ? -13.418 7.270 13.910 1.00 74.12 108 ASP A N 1
ATOM 879 C CA . ASP A 1 108 ? -13.558 5.951 14.517 1.00 74.12 108 ASP A CA 1
ATOM 880 C C . ASP A 1 108 ? -14.853 5.901 15.344 1.00 74.12 108 ASP A C 1
ATOM 882 O O . ASP A 1 108 ? -14.909 6.410 16.469 1.00 74.12 108 ASP A O 1
ATOM 886 N N . ILE A 1 109 ? -15.898 5.286 14.779 1.00 75.81 109 ILE A N 1
ATOM 887 C CA . ILE A 1 109 ? -17.219 5.108 15.407 1.00 75.81 109 ILE A CA 1
ATOM 888 C C . ILE A 1 109 ? -17.068 4.431 16.779 1.00 75.81 109 ILE A C 1
ATOM 890 O O . ILE A 1 109 ? -17.805 4.724 17.719 1.00 75.81 109 ILE A O 1
ATOM 894 N N . ARG A 1 110 ? -16.039 3.592 16.952 1.00 78.44 110 ARG A N 1
ATOM 895 C CA . ARG A 1 110 ? -15.754 2.897 18.214 1.00 78.44 110 ARG A CA 1
ATOM 896 C C . ARG A 1 110 ? -15.382 3.854 19.343 1.00 78.44 110 ARG A C 1
ATOM 898 O O . ARG A 1 110 ? -15.495 3.489 20.503 1.00 78.44 110 ARG A O 1
ATOM 905 N N . ALA A 1 111 ? -14.966 5.084 19.048 1.00 72.69 111 ALA A N 1
ATOM 906 C CA . ALA A 1 111 ? -14.702 6.086 20.077 1.00 72.69 111 ALA A CA 1
ATOM 907 C C . ALA A 1 111 ? -15.988 6.647 20.719 1.00 72.69 111 ALA A C 1
ATOM 909 O O . ALA A 1 111 ? -15.894 7.318 21.747 1.00 72.69 111 ALA A O 1
ATOM 910 N N . GLN A 1 112 ? -17.165 6.406 20.129 1.00 79.31 112 GLN A N 1
ATOM 911 C CA . GLN A 1 112 ? -18.457 6.686 20.764 1.00 79.31 112 GLN A CA 1
ATOM 912 C C . GLN A 1 112 ? -18.854 5.579 21.756 1.00 79.31 112 GLN A C 1
ATOM 914 O O . GLN A 1 112 ? -19.421 5.888 22.794 1.00 79.31 112 GLN A O 1
ATOM 919 N N . LEU A 1 113 ? -18.417 4.331 21.532 1.00 84.06 113 LEU A N 1
ATOM 920 C CA . LEU A 1 113 ? -18.719 3.178 22.396 1.00 84.06 113 LEU A CA 1
ATOM 921 C C . LEU A 1 113 ? -18.414 3.433 23.877 1.00 84.06 113 LEU A C 1
ATOM 923 O O . LEU A 1 113 ? -19.217 3.114 24.740 1.00 84.06 113 LEU A O 1
ATOM 927 N N . ILE A 1 114 ? -17.241 3.993 24.187 1.00 83.00 114 ILE A N 1
ATOM 928 C CA . ILE A 1 114 ? -16.851 4.244 25.584 1.00 83.00 114 ILE A CA 1
ATOM 929 C C . ILE A 1 114 ? -17.707 5.344 26.212 1.00 83.00 114 ILE A C 1
ATOM 931 O O . ILE A 1 114 ? -17.929 5.310 27.414 1.00 83.00 114 ILE A O 1
ATOM 935 N N . LYS A 1 115 ? -18.185 6.306 25.417 1.00 80.12 115 LYS A N 1
ATOM 936 C CA . LYS A 1 115 ? -19.086 7.349 25.911 1.00 80.12 115 LYS A CA 1
ATOM 937 C C . LYS A 1 115 ? -20.442 6.754 26.246 1.00 80.12 115 LYS A C 1
ATOM 939 O O . LYS A 1 115 ? -20.891 6.929 27.365 1.00 80.12 115 LYS A O 1
ATOM 944 N N . ASP A 1 116 ? -20.988 5.936 25.353 1.00 84.12 116 ASP A N 1
ATOM 945 C CA . ASP A 1 116 ? -22.260 5.246 25.584 1.00 84.12 116 ASP A CA 1
ATOM 946 C C . ASP A 1 116 ? -22.184 4.309 26.808 1.00 84.12 116 ASP A C 1
ATOM 948 O O . ASP A 1 116 ? -23.144 4.188 27.557 1.00 84.12 116 ASP A O 1
ATOM 952 N N . LEU A 1 117 ? -21.021 3.694 27.065 1.00 82.94 117 LEU A N 1
ATOM 953 C CA . LEU A 1 117 ? -20.778 2.895 28.276 1.00 82.94 117 LEU A CA 1
ATOM 954 C C . LEU A 1 117 ? -20.651 3.737 29.561 1.00 82.94 117 LEU A C 1
ATOM 956 O O . LEU A 1 117 ? -20.830 3.195 30.647 1.00 82.94 117 LEU A O 1
ATOM 960 N N . CYS A 1 118 ? -20.309 5.024 29.459 1.00 76.12 118 CYS A N 1
ATOM 961 C CA . CYS A 1 118 ? -20.217 5.954 30.591 1.00 76.12 118 CYS A CA 1
ATOM 962 C C . CYS A 1 118 ? -21.524 6.723 30.843 1.00 76.12 118 CYS A C 1
ATOM 964 O O . CYS A 1 118 ? -21.795 7.092 31.985 1.00 76.12 118 CYS A O 1
ATOM 966 N N . ASP A 1 119 ? -22.298 6.999 29.790 1.00 69.00 119 ASP A N 1
ATOM 967 C CA . ASP A 1 119 ? -23.463 7.895 29.789 1.00 69.00 119 ASP A CA 1
ATOM 968 C C . ASP A 1 119 ? -24.749 7.226 30.313 1.00 69.00 119 ASP A C 1
ATOM 970 O O . ASP A 1 119 ? -25.829 7.811 30.242 1.00 69.00 119 ASP A O 1
ATOM 974 N N . ASP A 1 120 ? -24.631 6.044 30.924 1.00 58.44 120 ASP A N 1
ATOM 975 C CA . ASP A 1 120 ? -25.744 5.254 31.455 1.00 58.44 120 ASP A CA 1
ATOM 976 C C . ASP A 1 120 ? -25.901 5.292 33.006 1.00 58.44 120 ASP A C 1
ATOM 978 O O . ASP A 1 120 ? -26.107 4.244 33.625 1.00 58.44 120 ASP A O 1
ATOM 982 N N . PRO A 1 121 ? -25.801 6.445 33.717 1.00 54.62 121 PRO A N 1
ATOM 983 C CA . PRO A 1 121 ? -26.015 6.462 35.164 1.00 54.62 121 PRO A CA 1
ATOM 984 C C . PRO A 1 121 ? -27.490 6.600 35.590 1.00 54.62 121 PRO A C 1
ATOM 986 O O . PRO A 1 121 ? -27.747 6.574 36.792 1.00 54.62 121 PRO A O 1
ATOM 989 N N . ASN A 1 122 ? -28.456 6.763 34.670 1.00 52.47 122 ASN A N 1
ATOM 990 C CA . ASN A 1 122 ? -29.783 7.289 35.038 1.00 52.47 122 ASN A CA 1
ATOM 991 C C . ASN A 1 122 ? -31.031 6.476 34.650 1.00 52.47 122 ASN A C 1
ATOM 993 O O . ASN A 1 122 ? -32.112 6.922 35.026 1.00 52.47 122 ASN A O 1
ATOM 997 N N . GLU A 1 123 ? -30.959 5.320 33.974 1.00 54.94 123 GLU A N 1
ATOM 998 C CA . GLU A 1 123 ? -32.209 4.638 33.564 1.00 54.94 123 GLU A CA 1
ATOM 999 C C . GLU A 1 123 ? -32.666 3.458 34.438 1.00 54.94 123 GLU A C 1
ATOM 1001 O O . GLU A 1 123 ? -33.847 3.136 34.411 1.00 54.94 123 GLU A O 1
ATOM 1006 N N . VAL A 1 124 ? -31.835 2.837 35.288 1.00 49.47 124 VAL A N 1
ATOM 1007 C CA . VAL A 1 124 ? -32.338 1.788 36.208 1.00 49.47 124 VAL A CA 1
ATOM 1008 C C . VAL A 1 124 ? -31.532 1.726 37.509 1.00 49.47 124 VAL A C 1
ATOM 1010 O O . VAL A 1 124 ? -30.752 0.808 37.739 1.00 49.47 124 VAL A O 1
ATOM 1013 N N . ASN A 1 125 ? -31.753 2.698 38.391 1.00 49.31 125 ASN A N 1
ATOM 1014 C CA . ASN A 1 125 ? -31.699 2.453 39.834 1.00 49.31 125 ASN A CA 1
ATOM 1015 C C . ASN A 1 125 ? -33.139 2.488 40.367 1.00 49.31 125 ASN A C 1
ATOM 1017 O O . ASN A 1 125 ? -33.472 3.280 41.244 1.00 49.31 125 ASN A O 1
ATOM 1021 N N . GLU A 1 126 ? -34.019 1.659 39.801 1.00 43.66 126 GLU A N 1
ATOM 1022 C CA . GLU A 1 126 ? -35.171 1.191 40.570 1.00 43.66 126 GLU A CA 1
ATOM 1023 C C . GLU A 1 126 ? -34.636 0.134 41.545 1.00 43.66 126 GLU A C 1
ATOM 1025 O O . GLU A 1 126 ? -34.097 -0.883 41.094 1.00 43.66 126 GLU A O 1
ATOM 1030 N N . PRO A 1 127 ? -34.715 0.356 42.867 1.00 44.34 127 PRO A N 1
ATOM 1031 C CA . PRO A 1 127 ? -34.340 -0.666 43.825 1.00 44.34 127 PRO A CA 1
ATOM 1032 C C . PRO A 1 127 ? -35.324 -1.830 43.686 1.00 44.34 127 PRO A C 1
ATOM 1034 O O . PRO A 1 127 ? -36.483 -1.738 44.091 1.00 44.34 127 PRO A O 1
ATOM 1037 N N . VAL A 1 128 ? -34.859 -2.940 43.110 1.00 48.47 128 VAL A N 1
ATOM 1038 C CA . VAL A 1 128 ? -35.586 -4.211 43.139 1.00 48.47 128 VAL A CA 1
ATOM 1039 C C . VAL A 1 128 ? -35.706 -4.625 44.605 1.00 48.47 128 VAL A C 1
ATOM 1041 O O . VAL A 1 128 ? -34.744 -5.056 45.236 1.00 48.47 128 VAL A O 1
ATOM 1044 N N . THR A 1 129 ? -36.900 -4.442 45.161 1.00 39.75 129 THR A N 1
ATOM 1045 C CA . THR A 1 129 ? -37.267 -4.870 46.510 1.00 39.75 129 THR A CA 1
ATOM 1046 C C . THR A 1 129 ? -37.457 -6.384 46.504 1.00 39.75 129 THR A C 1
ATOM 1048 O O . THR A 1 129 ? -38.458 -6.897 46.010 1.00 39.75 129 THR A O 1
ATOM 1051 N N . ILE A 1 130 ? -36.485 -7.119 47.047 1.00 42.56 130 ILE A N 1
ATOM 1052 C CA . ILE A 1 130 ? -36.635 -8.544 47.371 1.00 42.56 130 ILE A CA 1
ATOM 1053 C C . ILE A 1 130 ? -36.980 -8.636 48.869 1.00 42.56 130 ILE A C 1
ATOM 1055 O O . ILE A 1 130 ? -36.328 -7.953 49.663 1.00 42.56 130 ILE A O 1
ATOM 1059 N N . PRO A 1 131 ? -37.998 -9.416 49.289 1.00 40.81 131 PRO A N 1
ATOM 1060 C CA . PRO A 1 131 ? -38.400 -9.486 50.689 1.00 40.81 131 PRO A CA 1
ATOM 1061 C C . PRO A 1 131 ? -37.294 -10.110 51.543 1.00 40.81 131 PRO A C 1
ATOM 1063 O O . PRO A 1 131 ? -36.757 -11.163 51.204 1.00 40.81 131 PRO A O 1
ATOM 1066 N N . MET A 1 132 ? -36.996 -9.442 52.655 1.00 37.38 132 MET A N 1
ATOM 1067 C CA . MET A 1 132 ? -36.059 -9.853 53.699 1.00 37.38 132 MET A CA 1
ATOM 1068 C C . MET A 1 132 ? -36.379 -11.262 54.221 1.00 37.38 132 MET A C 1
ATOM 1070 O O . MET A 1 132 ? -37.449 -11.485 54.786 1.00 37.38 132 MET A O 1
ATOM 1074 N N . GLY A 1 133 ? -35.435 -12.190 54.063 1.00 34.16 133 GLY A N 1
ATOM 1075 C CA . GLY A 1 133 ? -35.326 -13.405 54.867 1.00 34.16 133 GLY A CA 1
ATOM 1076 C C . GLY A 1 133 ? -34.119 -13.256 55.789 1.00 34.16 133 GLY A C 1
ATOM 1077 O O . GLY A 1 133 ? -33.028 -12.955 55.312 1.00 34.16 133 GLY A O 1
ATOM 1078 N N . GLU A 1 134 ? -34.347 -13.382 57.095 1.00 41.12 134 GLU A N 1
ATOM 1079 C CA . GLU A 1 134 ? -33.356 -13.247 58.167 1.00 41.12 134 GLU A CA 1
ATOM 1080 C C . GLU A 1 134 ? -32.170 -14.197 57.970 1.00 41.12 134 GLU A C 1
ATOM 1082 O O . GLU A 1 134 ? -32.379 -15.401 57.947 1.00 41.12 134 GLU A O 1
ATOM 1087 N N . GLU A 1 135 ? -30.940 -13.673 57.904 1.00 33.31 135 GLU A 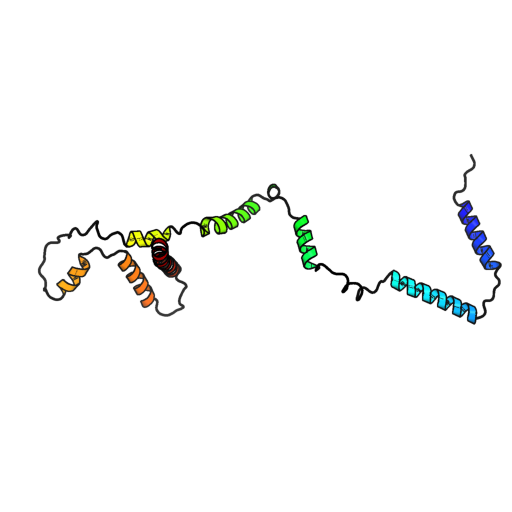N 1
ATOM 1088 C CA . GLU A 1 135 ? -29.721 -14.383 58.325 1.00 33.31 135 GLU A CA 1
ATOM 1089 C C . GLU A 1 135 ? -28.536 -13.391 58.461 1.00 33.31 135 GLU A C 1
ATOM 1091 O O . GLU A 1 135 ? -27.985 -12.899 57.483 1.00 33.31 135 GLU A O 1
ATOM 1096 N N . THR A 1 136 ? -28.174 -13.093 59.719 1.00 38.72 136 THR A N 1
ATOM 1097 C CA . THR A 1 136 ? -26.923 -12.483 60.243 1.00 38.72 136 THR A CA 1
ATOM 1098 C C . THR A 1 136 ? -26.316 -11.246 59.543 1.00 38.72 136 THR A C 1
ATOM 1100 O O . THR A 1 136 ? -25.682 -11.311 58.495 1.00 38.72 136 THR A O 1
ATOM 1103 N N . GLU A 1 137 ? -26.406 -10.110 60.244 1.00 48.97 137 GLU A N 1
ATOM 1104 C CA . GLU A 1 137 ? -26.287 -8.732 59.737 1.00 48.97 137 GLU A CA 1
ATOM 1105 C C . GLU A 1 137 ? -24.872 -8.200 59.416 1.00 48.97 137 GLU A C 1
ATOM 1107 O O . GLU A 1 137 ? -24.766 -7.125 58.843 1.00 48.97 137 GLU A O 1
ATOM 1112 N N . ALA A 1 138 ? -23.772 -8.896 59.727 1.00 46.12 138 ALA A N 1
ATOM 1113 C CA . ALA A 1 138 ? -22.431 -8.286 59.613 1.00 46.12 138 ALA A CA 1
ATOM 1114 C C . ALA A 1 138 ? -21.698 -8.555 58.279 1.00 46.12 138 ALA A C 1
ATOM 1116 O O . ALA A 1 138 ? -21.002 -7.675 57.770 1.00 46.12 138 ALA A O 1
ATOM 1117 N N . ASP A 1 139 ? -21.879 -9.737 57.680 1.00 43.38 139 ASP A N 1
ATOM 1118 C CA . ASP A 1 139 ? -21.207 -10.114 56.421 1.00 43.38 139 ASP A CA 1
ATOM 1119 C C . ASP A 1 139 ? -22.124 -9.975 55.190 1.00 43.38 139 ASP A C 1
ATOM 1121 O O . ASP A 1 139 ? -21.649 -9.861 54.057 1.00 43.38 139 ASP A O 1
ATOM 1125 N N . ALA A 1 140 ? -23.443 -9.913 55.404 1.00 46.19 140 ALA A N 1
ATOM 1126 C CA . ALA A 1 140 ? -24.433 -9.697 54.352 1.00 46.19 140 ALA A CA 1
ATOM 1127 C C . ALA A 1 140 ? -24.505 -8.228 53.903 1.00 46.19 140 ALA A C 1
ATOM 1129 O O . ALA A 1 140 ? -24.756 -7.973 52.731 1.00 46.19 140 ALA A O 1
ATOM 1130 N N . GLU A 1 141 ? -24.227 -7.257 54.779 1.00 47.62 141 GLU A N 1
ATOM 1131 C CA . GLU A 1 141 ? -24.345 -5.825 54.459 1.00 47.62 141 GLU A CA 1
ATOM 1132 C C . GLU A 1 141 ? -23.298 -5.370 53.423 1.00 47.62 141 GLU A C 1
ATOM 1134 O O . GLU A 1 141 ? -23.618 -4.658 52.470 1.00 47.62 141 GLU A O 1
ATOM 1139 N N . ASN A 1 142 ? -22.059 -5.868 53.521 1.00 45.25 142 ASN A N 1
ATOM 1140 C CA . ASN A 1 142 ? -21.005 -5.571 52.540 1.00 45.25 142 ASN A CA 1
ATOM 1141 C C . ASN A 1 142 ? -21.216 -6.286 51.190 1.00 45.25 142 ASN A C 1
ATOM 1143 O O . ASN A 1 142 ? -20.803 -5.775 50.146 1.00 45.25 142 ASN A O 1
ATOM 1147 N N . LEU A 1 143 ? -21.878 -7.449 51.184 1.00 46.59 143 LEU A N 1
ATOM 1148 C CA . LEU A 1 143 ? -22.168 -8.208 49.963 1.00 46.59 143 LEU A CA 1
ATOM 1149 C C . LEU A 1 143 ? -23.478 -7.753 49.287 1.00 46.59 143 LEU A C 1
ATOM 1151 O O . LEU A 1 143 ? -23.564 -7.728 48.062 1.00 46.59 143 LEU A O 1
ATOM 1155 N N . ALA A 1 144 ? -24.472 -7.312 50.061 1.00 44.19 144 ALA A N 1
ATOM 1156 C CA . ALA A 1 144 ? -25.758 -6.819 49.570 1.00 44.19 144 ALA A CA 1
ATOM 1157 C C . ALA A 1 144 ? -25.665 -5.406 48.972 1.00 44.19 144 ALA A C 1
ATOM 1159 O O . ALA A 1 144 ? -26.322 -5.131 47.966 1.00 44.19 144 ALA A O 1
ATOM 1160 N N . LEU A 1 145 ? -24.789 -4.532 49.492 1.00 47.03 145 LEU A N 1
ATOM 1161 C CA . LEU A 1 145 ? -24.555 -3.210 48.890 1.00 47.03 145 LEU A CA 1
ATOM 1162 C C . LEU A 1 145 ? -23.867 -3.271 47.515 1.00 47.03 145 LEU A C 1
ATOM 1164 O O . LEU A 1 145 ? -23.950 -2.315 46.746 1.00 47.03 145 LEU A O 1
ATOM 1168 N N . THR A 1 146 ? -23.206 -4.382 47.179 1.00 45.09 146 THR A N 1
ATOM 1169 C CA . THR A 1 146 ? -22.563 -4.573 45.866 1.00 45.09 146 THR A CA 1
ATOM 1170 C C . THR A 1 146 ? -23.426 -5.358 44.874 1.00 45.09 146 THR A C 1
ATOM 1172 O O . THR A 1 146 ? -23.155 -5.311 43.676 1.00 45.09 146 THR A O 1
ATOM 1175 N N . ALA A 1 147 ? -24.487 -6.026 45.343 1.00 46.84 147 ALA A N 1
ATOM 1176 C CA . ALA A 1 147 ? -25.400 -6.822 44.519 1.00 46.84 147 ALA A CA 1
ATOM 1177 C C . ALA A 1 147 ? -26.647 -6.053 44.030 1.00 46.84 147 ALA A C 1
ATOM 1179 O O . ALA A 1 147 ? -27.279 -6.480 43.065 1.00 46.84 147 ALA A O 1
ATOM 1180 N N . ALA A 1 148 ? -27.006 -4.932 44.672 1.00 53.28 148 ALA A N 1
ATOM 1181 C CA . ALA A 1 148 ? -28.245 -4.188 44.399 1.00 53.28 148 ALA A CA 1
ATOM 1182 C C . ALA A 1 148 ? -28.111 -3.032 43.386 1.00 53.28 148 ALA A C 1
ATOM 1184 O O . ALA A 1 148 ? -29.114 -2.460 42.968 1.00 53.28 148 ALA A O 1
ATOM 1185 N N . VAL A 1 149 ? -26.891 -2.685 42.974 1.00 61.19 149 VAL A N 1
ATOM 1186 C CA . VAL A 1 149 ? -26.637 -1.658 41.954 1.00 61.19 149 VAL A CA 1
ATOM 1187 C C . VAL A 1 149 ? -26.201 -2.376 40.690 1.00 61.19 149 VAL A C 1
ATOM 1189 O O . VAL A 1 149 ? -25.209 -3.108 40.721 1.00 61.19 149 VAL A O 1
ATOM 1192 N N . LYS A 1 150 ? -26.925 -2.184 39.579 1.00 69.06 150 LYS A N 1
ATOM 1193 C CA . LYS A 1 150 ? -26.498 -2.703 38.272 1.00 69.06 150 LYS A CA 1
ATOM 1194 C C . LYS A 1 150 ? -25.047 -2.250 38.057 1.00 69.06 150 LYS A C 1
ATOM 1196 O O . LYS A 1 150 ? -24.795 -1.043 38.063 1.00 69.06 150 LYS A O 1
ATOM 1201 N N . PRO A 1 151 ? -24.081 -3.177 37.947 1.00 71.62 151 PRO A N 1
ATOM 1202 C CA . PRO A 1 151 ? -22.685 -2.794 37.878 1.00 71.62 151 PRO A CA 1
ATOM 1203 C C . PRO A 1 151 ? -22.468 -1.956 36.623 1.00 71.62 151 PRO A C 1
ATOM 1205 O O . PRO A 1 151 ? -22.944 -2.303 35.543 1.00 71.62 151 PRO A O 1
ATOM 1208 N N . ASP A 1 152 ? -21.757 -0.842 36.795 1.00 84.44 152 ASP A N 1
ATOM 1209 C CA . ASP A 1 152 ? -21.356 0.038 35.701 1.00 84.44 152 ASP A CA 1
ATOM 1210 C C . ASP A 1 152 ? -20.706 -0.810 34.588 1.00 84.44 152 ASP A C 1
ATOM 1212 O O . ASP A 1 152 ? -19.731 -1.534 34.852 1.00 84.44 152 ASP A O 1
ATOM 1216 N N . PRO A 1 153 ? -21.243 -0.763 33.357 1.00 87.88 153 PRO A N 1
ATOM 1217 C CA . PRO A 1 153 ? -20.811 -1.641 32.279 1.00 87.88 153 PRO A CA 1
ATOM 1218 C C . PRO A 1 153 ? -19.344 -1.403 31.890 1.00 87.88 153 PRO A C 1
ATOM 1220 O O . PRO A 1 153 ? -18.646 -2.351 31.512 1.00 87.88 153 PRO A O 1
ATOM 1223 N N . LEU A 1 154 ? -18.818 -0.181 32.057 1.00 87.31 154 LEU A N 1
ATOM 1224 C CA . LEU A 1 154 ? -17.397 0.096 31.854 1.00 87.31 154 LEU A CA 1
ATOM 1225 C C . LEU A 1 154 ? -16.536 -0.541 32.955 1.00 87.31 154 LEU A C 1
ATOM 1227 O O . LEU A 1 154 ? -15.464 -1.086 32.667 1.00 87.31 154 LEU A O 1
ATOM 1231 N N . LYS A 1 155 ? -17.001 -0.519 34.212 1.00 86.88 155 LYS A N 1
ATOM 1232 C CA . LYS A 1 155 ? -16.299 -1.182 35.328 1.00 86.88 155 LYS A CA 1
ATOM 1233 C C . LYS A 1 155 ? -16.271 -2.693 35.143 1.00 86.88 155 LYS A C 1
ATOM 1235 O O . LYS A 1 155 ? -15.224 -3.303 35.364 1.00 86.88 155 LYS A O 1
ATOM 1240 N N . GLN A 1 156 ? -17.371 -3.286 34.684 1.00 90.69 156 GLN A N 1
ATOM 1241 C CA . GLN A 1 156 ? -17.435 -4.715 34.387 1.00 90.69 156 GLN A CA 1
ATOM 1242 C C . GLN A 1 156 ? -16.433 -5.104 33.291 1.00 90.69 156 GLN A C 1
ATOM 1244 O O . GLN A 1 156 ? -15.678 -6.063 33.461 1.00 90.69 156 GLN A O 1
ATOM 1249 N N . LEU A 1 157 ? -16.362 -4.329 32.203 1.00 89.44 157 LEU A N 1
ATOM 1250 C CA . LEU A 1 157 ? -15.382 -4.539 31.134 1.00 89.44 157 LEU A CA 1
ATOM 1251 C C . LEU A 1 157 ? -13.944 -4.510 31.674 1.00 89.44 157 LEU A C 1
ATOM 1253 O O . LEU A 1 157 ? -13.155 -5.415 31.396 1.00 89.44 157 LEU A O 1
ATOM 1257 N N . LEU A 1 158 ? -13.608 -3.501 32.482 1.00 90.19 158 LEU A N 1
ATOM 1258 C CA . LEU A 1 158 ? -12.273 -3.364 33.064 1.00 90.19 158 LEU A CA 1
ATOM 1259 C C . LEU A 1 158 ? -11.936 -4.528 34.008 1.00 90.19 158 LEU A C 1
ATOM 1261 O O . LEU A 1 158 ? -10.821 -5.051 33.981 1.00 90.19 158 LEU A O 1
ATOM 1265 N N . GLN A 1 159 ? -12.901 -4.971 34.816 1.00 90.44 159 GLN A N 1
ATOM 1266 C CA . GLN A 1 159 ? -12.728 -6.104 35.721 1.00 90.44 159 GLN A CA 1
ATOM 1267 C C . GLN A 1 159 ? -12.501 -7.414 34.957 1.00 90.44 159 GLN A C 1
ATOM 1269 O O . GLN A 1 159 ? -11.627 -8.195 35.336 1.00 90.44 159 GLN A O 1
ATOM 1274 N N . CYS A 1 160 ? -13.228 -7.641 33.860 1.00 89.31 160 CYS A N 1
ATOM 1275 C CA . CYS A 1 160 ? -13.013 -8.789 32.983 1.00 89.31 160 CYS A CA 1
ATOM 1276 C C . CYS A 1 160 ? -11.607 -8.778 32.368 1.00 89.31 160 CYS A C 1
ATOM 1278 O O . CYS A 1 160 ? -10.912 -9.789 32.457 1.00 89.31 160 CYS A O 1
ATOM 1280 N N . LEU A 1 161 ? -11.154 -7.645 31.819 1.00 88.44 161 LEU A N 1
ATOM 1281 C CA . LEU A 1 161 ? -9.807 -7.522 31.243 1.00 88.44 161 LEU A CA 1
ATOM 1282 C C . LEU A 1 161 ? -8.711 -7.763 32.296 1.00 88.44 161 LEU A C 1
ATOM 1284 O O . LEU A 1 161 ? -7.762 -8.501 32.040 1.00 88.44 161 LEU A O 1
ATOM 1288 N N . ASN A 1 162 ? -8.874 -7.223 33.508 1.00 87.00 162 ASN A N 1
ATOM 1289 C CA . ASN A 1 162 ? -7.944 -7.455 34.617 1.00 87.00 162 ASN A CA 1
ATOM 1290 C C . ASN A 1 162 ? -7.933 -8.917 35.079 1.00 87.00 162 ASN A C 1
ATOM 1292 O O . ASN A 1 162 ? -6.870 -9.476 35.359 1.00 87.00 162 ASN A O 1
ATOM 1296 N N . ARG A 1 163 ? -9.101 -9.568 35.140 1.00 87.12 163 ARG A N 1
ATOM 1297 C CA . ARG A 1 163 ? -9.193 -10.994 35.466 1.00 87.12 163 ARG A CA 1
ATOM 1298 C C . ARG A 1 163 ? -8.488 -11.836 34.407 1.00 87.12 163 ARG A C 1
ATOM 1300 O O . ARG A 1 163 ? -7.733 -12.731 34.767 1.00 87.12 163 ARG A O 1
ATOM 1307 N N . VAL A 1 164 ? -8.678 -11.543 33.121 1.00 84.19 164 VAL A N 1
ATOM 1308 C CA . VAL A 1 164 ? -7.976 -12.240 32.031 1.00 84.19 164 VAL A CA 1
ATOM 1309 C C . VAL A 1 164 ? -6.465 -12.037 32.147 1.00 84.19 164 VAL A C 1
ATOM 1311 O O . VAL A 1 164 ? -5.734 -13.019 32.128 1.00 84.19 164 VAL A O 1
ATOM 1314 N N . ALA A 1 165 ? -5.990 -10.813 32.386 1.00 80.38 165 ALA A N 1
ATOM 1315 C CA . ALA A 1 165 ? -4.560 -10.531 32.539 1.00 80.38 165 ALA A CA 1
ATOM 1316 C C . ALA A 1 165 ? -3.910 -11.253 33.737 1.00 80.38 165 ALA A C 1
ATOM 1318 O O . ALA A 1 165 ? -2.747 -11.640 33.675 1.00 80.38 165 ALA A O 1
ATOM 1319 N N . THR A 1 166 ? -4.654 -11.442 34.830 1.00 81.00 166 THR A N 1
ATOM 1320 C CA . THR A 1 166 ? -4.151 -12.082 36.061 1.00 81.00 166 THR A CA 1
ATOM 1321 C C . THR A 1 166 ? -4.307 -13.605 36.071 1.00 81.00 166 THR A C 1
ATOM 1323 O O . THR A 1 166 ? -3.505 -14.294 36.701 1.00 81.00 166 THR A O 1
ATOM 1326 N N . THR A 1 167 ? -5.308 -14.142 35.365 1.00 75.12 167 THR A N 1
ATOM 1327 C CA . THR A 1 167 ? -5.567 -15.591 35.264 1.00 75.12 167 THR A CA 1
ATOM 1328 C C . THR A 1 167 ? -4.896 -16.244 34.056 1.00 75.12 167 THR A C 1
ATOM 1330 O O . THR A 1 167 ? -4.660 -17.451 34.086 1.00 75.12 167 THR A O 1
ATOM 1333 N N . ALA A 1 168 ? -4.518 -15.468 33.033 1.00 63.62 168 ALA A N 1
ATOM 1334 C CA . ALA A 1 168 ? -3.661 -15.909 31.935 1.00 63.62 168 ALA A CA 1
ATOM 1335 C C . ALA A 1 168 ? -2.206 -16.053 32.414 1.00 63.62 168 ALA A C 1
ATOM 1337 O O . ALA A 1 168 ? -1.307 -15.291 32.068 1.00 63.62 168 ALA A O 1
ATOM 1338 N N . GLN A 1 169 ? -1.968 -17.043 33.264 1.00 58.97 169 GLN A N 1
ATOM 1339 C CA . GLN A 1 169 ? -0.636 -17.447 33.678 1.00 58.97 169 GLN A CA 1
ATOM 1340 C C . GLN A 1 169 ? 0.044 -18.252 32.542 1.00 58.97 169 GLN A C 1
ATOM 1342 O O . GLN A 1 169 ? -0.373 -19.358 32.213 1.00 58.97 169 GLN A O 1
ATOM 1347 N N . VAL A 1 170 ? 1.161 -17.716 32.025 1.00 56.06 170 VAL A N 1
ATOM 1348 C CA . VAL A 1 170 ? 2.452 -18.445 31.908 1.00 56.06 170 VAL A CA 1
ATOM 1349 C C . VAL A 1 170 ? 2.864 -19.141 30.587 1.00 56.06 170 VAL A C 1
ATOM 1351 O O . VAL A 1 170 ? 3.954 -19.696 30.546 1.00 56.06 170 VAL A O 1
ATOM 1354 N N . PHE A 1 171 ? 2.187 -19.013 29.442 1.00 53.19 171 PHE A N 1
ATOM 1355 C CA . PHE A 1 171 ? 2.822 -19.421 28.164 1.00 53.19 171 PHE A CA 1
ATOM 1356 C C . PHE A 1 171 ? 2.598 -18.408 27.051 1.00 53.19 171 PHE A C 1
ATOM 1358 O O . PHE A 1 171 ? 1.602 -18.476 26.344 1.00 53.19 171 PHE A O 1
ATOM 1365 N N . SER A 1 172 ? 3.581 -17.511 26.883 1.00 60.66 172 SER A N 1
ATOM 1366 C CA . SER A 1 172 ? 3.599 -16.424 25.897 1.00 60.66 172 SER A CA 1
ATOM 1367 C C . SER A 1 172 ? 2.496 -15.390 26.142 1.00 60.66 172 SER A C 1
ATOM 1369 O O . SER A 1 172 ? 1.321 -15.725 26.189 1.00 60.66 172 SER A O 1
ATOM 1371 N N . ILE A 1 173 ? 2.849 -14.106 26.249 1.00 64.81 173 ILE A N 1
ATOM 1372 C CA . ILE A 1 173 ? 1.852 -13.034 26.126 1.00 64.81 173 ILE A CA 1
ATOM 1373 C C . ILE A 1 173 ? 1.326 -13.122 24.689 1.00 64.81 173 ILE A C 1
ATOM 1375 O O . ILE A 1 173 ? 1.940 -12.606 23.759 1.00 64.81 173 ILE A O 1
ATOM 1379 N N . THR A 1 174 ? 0.255 -13.884 24.482 1.00 70.56 174 THR A N 1
ATOM 1380 C CA . THR A 1 174 ? -0.442 -13.943 23.203 1.00 70.56 174 THR A CA 1
ATOM 1381 C C . THR A 1 174 ? -0.969 -12.549 22.920 1.00 70.56 174 THR A C 1
ATOM 1383 O O . THR A 1 174 ? -1.527 -11.911 23.813 1.00 70.56 174 THR A O 1
ATOM 1386 N N . GLU A 1 175 ? -0.770 -12.064 21.699 1.00 77.25 175 GLU A N 1
ATOM 1387 C CA . GLU A 1 175 ? -1.269 -10.760 21.282 1.00 77.25 175 GLU A CA 1
ATOM 1388 C C . GLU A 1 175 ? -2.805 -10.771 21.328 1.00 77.25 175 GLU A C 1
ATOM 1390 O O . GLU A 1 175 ? -3.478 -11.248 20.414 1.00 77.25 175 GLU A O 1
ATOM 1395 N N . ASP A 1 176 ? -3.368 -10.312 22.449 1.00 85.75 176 ASP A N 1
ATOM 1396 C CA . ASP A 1 176 ? -4.810 -10.233 22.635 1.00 85.75 176 ASP A CA 1
ATOM 1397 C C . ASP A 1 176 ? -5.353 -9.065 21.806 1.00 85.75 176 ASP A C 1
ATOM 1399 O O . ASP A 1 176 ? -5.276 -7.887 22.177 1.00 85.75 176 ASP A O 1
ATOM 1403 N N . THR A 1 177 ? -5.901 -9.420 20.645 1.00 88.44 177 THR A N 1
ATOM 1404 C CA . THR A 1 177 ? -6.541 -8.483 19.715 1.00 88.44 177 THR A CA 1
ATOM 1405 C C . THR A 1 177 ? -7.666 -7.682 20.376 1.00 88.44 177 THR A C 1
ATOM 1407 O O . THR A 1 177 ? -7.854 -6.510 20.042 1.00 88.44 177 THR A O 1
ATOM 1410 N N . VAL A 1 178 ? -8.375 -8.264 21.351 1.00 88.56 178 VAL A N 1
ATOM 1411 C CA . VAL A 1 178 ? -9.475 -7.610 22.064 1.00 88.56 178 VAL A CA 1
ATOM 1412 C C . VAL A 1 178 ? -8.908 -6.559 23.012 1.00 88.56 178 VAL A C 1
ATOM 1414 O O . VAL A 1 178 ? -9.272 -5.387 22.890 1.00 88.56 178 VAL A O 1
ATOM 1417 N N . TYR A 1 179 ? -7.950 -6.920 23.871 1.00 89.56 179 TYR A N 1
ATOM 1418 C CA . TYR A 1 179 ? -7.269 -5.968 24.760 1.00 89.56 179 TYR A CA 1
ATOM 1419 C C . TYR A 1 179 ? -6.592 -4.818 23.987 1.00 89.56 179 TYR A C 1
ATOM 1421 O O . TYR A 1 179 ? -6.724 -3.643 24.349 1.00 89.56 179 TYR A O 1
ATOM 1429 N N . SER A 1 180 ? -5.919 -5.126 22.873 1.00 89.25 180 SER A N 1
ATOM 1430 C CA . SER A 1 180 ? -5.281 -4.127 22.001 1.00 89.25 180 SER A CA 1
ATOM 1431 C C . SER A 1 180 ? -6.302 -3.173 21.359 1.00 89.25 180 SER A C 1
ATOM 1433 O O . SER A 1 180 ? -6.115 -1.952 21.339 1.00 89.25 180 SER A O 1
ATOM 1435 N N . SER A 1 181 ? -7.446 -3.697 20.904 1.00 89.56 181 SER A N 1
ATOM 1436 C CA . SER A 1 181 ? -8.512 -2.866 20.336 1.00 89.56 181 SER A CA 1
ATOM 1437 C C . SER A 1 181 ? -9.138 -1.927 21.376 1.00 89.56 181 SER A C 1
ATOM 1439 O O . SER A 1 181 ? -9.258 -0.729 21.113 1.00 89.56 181 SER A O 1
ATOM 1441 N N . TYR A 1 182 ? -9.456 -2.420 22.579 1.00 89.94 182 TYR A N 1
ATOM 1442 C CA . TYR A 1 182 ? -10.048 -1.604 23.643 1.00 89.94 182 TYR A CA 1
ATOM 1443 C C . TYR A 1 182 ? -9.075 -0.555 24.184 1.00 89.94 182 TYR A C 1
ATOM 1445 O O . TYR A 1 182 ? -9.471 0.595 24.362 1.00 89.94 182 TYR A O 1
ATOM 1453 N N . SER A 1 183 ? -7.797 -0.892 24.377 1.00 89.06 183 SER A N 1
ATOM 1454 C CA . SER A 1 183 ? -6.776 0.089 24.786 1.00 89.06 183 SER A CA 1
ATOM 1455 C C . SER A 1 183 ? -6.582 1.195 23.739 1.00 89.06 183 SER A C 1
ATOM 1457 O O . SER A 1 183 ? -6.497 2.381 24.083 1.00 89.06 183 SER A O 1
ATOM 1459 N N . THR A 1 184 ? -6.616 0.844 22.449 1.00 88.69 184 THR A N 1
ATOM 1460 C CA . THR A 1 184 ? -6.598 1.817 21.348 1.00 88.69 184 THR A CA 1
ATOM 1461 C C . THR A 1 184 ? -7.822 2.736 21.389 1.00 88.69 184 THR A C 1
ATOM 1463 O O . THR A 1 184 ? -7.681 3.952 21.272 1.00 88.69 184 THR A O 1
ATOM 1466 N N . ILE A 1 185 ? -9.022 2.194 21.608 1.00 88.38 185 ILE A N 1
ATOM 1467 C CA . ILE A 1 185 ? -10.255 2.991 21.701 1.00 88.38 185 ILE A CA 1
ATOM 1468 C C . ILE A 1 185 ? -10.213 3.923 22.925 1.00 88.38 185 ILE A C 1
ATOM 1470 O O . ILE A 1 185 ? -10.419 5.130 22.789 1.00 88.38 185 ILE A O 1
ATOM 1474 N N . MET A 1 186 ? -9.891 3.398 24.112 1.00 87.06 186 MET A N 1
ATOM 1475 C CA . MET A 1 186 ? -9.859 4.165 25.366 1.00 87.06 186 MET A CA 1
ATOM 1476 C C . MET A 1 186 ? -8.816 5.295 25.342 1.00 87.06 186 MET A C 1
ATOM 1478 O O . MET A 1 186 ? -9.074 6.390 25.848 1.00 87.06 186 MET A O 1
ATOM 1482 N N . SER A 1 187 ? -7.654 5.076 24.714 1.00 85.88 187 SER A N 1
ATOM 1483 C CA . SER A 1 187 ? -6.619 6.114 24.574 1.00 85.88 187 SER A CA 1
ATOM 1484 C C . SER A 1 187 ? -7.047 7.270 23.657 1.00 85.88 187 SER A C 1
ATOM 1486 O O . SER A 1 187 ? -6.739 8.431 23.944 1.00 85.88 187 SER A O 1
ATOM 1488 N N . LYS A 1 188 ? -7.822 6.990 22.598 1.00 80.44 188 LYS A N 1
ATOM 1489 C CA . LYS A 1 188 ? -8.354 8.016 21.684 1.00 80.44 188 LYS A CA 1
ATOM 1490 C C . LYS A 1 188 ? -9.408 8.914 22.342 1.00 80.44 188 LYS A C 1
ATOM 1492 O O . LYS A 1 188 ? -9.432 10.111 22.059 1.00 80.44 188 LYS A O 1
ATOM 1497 N N . VAL A 1 189 ? -10.242 8.380 23.240 1.00 75.06 189 VAL A N 1
ATOM 1498 C CA . VAL A 1 189 ? -11.289 9.152 23.945 1.00 75.06 189 VAL A CA 1
ATOM 1499 C C . VAL A 1 189 ? -10.671 10.280 24.782 1.00 75.06 189 VAL A C 1
ATOM 1501 O O . VAL A 1 189 ? -11.017 11.445 24.592 1.00 75.06 189 VAL A O 1
ATOM 1504 N N . ARG A 1 190 ? -9.649 9.967 25.596 1.00 61.59 190 ARG A N 1
ATOM 1505 C CA . ARG A 1 190 ? -8.890 10.946 26.409 1.00 61.59 190 ARG A CA 1
ATOM 1506 C C . ARG A 1 190 ? -8.245 12.065 25.584 1.00 61.59 190 ARG A C 1
ATOM 1508 O O . ARG A 1 190 ? -8.113 13.189 26.067 1.00 61.59 190 ARG A O 1
ATOM 1515 N N . PHE A 1 191 ? -7.780 11.758 24.374 1.00 57.22 191 PHE A N 1
ATOM 1516 C CA . PHE A 1 191 ? -7.119 12.735 23.506 1.00 57.22 191 PHE A CA 1
ATOM 1517 C C . PHE A 1 191 ? -8.118 13.684 22.830 1.00 57.22 191 PHE A C 1
ATOM 1519 O O . PHE A 1 191 ? -7.804 14.849 22.581 1.00 57.22 191 PHE A O 1
ATOM 1526 N N . ARG A 1 192 ? -9.333 13.204 22.548 1.00 57.66 192 ARG A N 1
ATOM 1527 C CA . ARG A 1 192 ? -10.348 13.960 21.809 1.00 57.66 192 ARG A CA 1
ATOM 1528 C C . ARG A 1 192 ? -11.031 15.028 22.663 1.00 57.66 192 ARG A C 1
ATOM 1530 O O . ARG A 1 192 ? -11.245 16.130 22.162 1.00 57.66 192 ARG A O 1
ATOM 1537 N N . ASP A 1 193 ? -11.272 14.762 23.946 1.00 56.72 193 ASP A N 1
ATOM 1538 C CA . ASP A 1 193 ? -11.853 15.762 24.857 1.00 56.72 193 ASP A CA 1
ATOM 1539 C C . ASP A 1 193 ? -10.900 16.946 25.095 1.00 56.72 193 ASP A C 1
ATOM 1541 O O . ASP A 1 193 ? -11.338 18.090 25.180 1.00 56.72 193 ASP A O 1
ATOM 1545 N N . LYS A 1 194 ? -9.578 16.715 25.059 1.00 54.25 194 LYS A N 1
ATOM 1546 C CA . LYS A 1 194 ? -8.576 17.796 25.107 1.00 54.25 194 LYS A CA 1
ATOM 1547 C C . LYS A 1 194 ? -8.558 18.687 23.859 1.00 54.25 194 LYS A C 1
ATOM 1549 O O . LYS A 1 194 ? -8.177 19.843 23.969 1.00 54.25 194 LYS A O 1
ATOM 1554 N N . LYS A 1 195 ? -8.935 18.173 22.681 1.00 52.25 195 LYS A N 1
ATOM 1555 C CA . LYS A 1 195 ? -8.975 18.958 21.431 1.00 52.25 195 LYS A CA 1
ATOM 1556 C C . LYS A 1 195 ? -10.268 19.751 21.246 1.00 52.25 195 LYS A C 1
ATOM 1558 O O . LYS A 1 195 ? -10.233 20.760 20.560 1.00 52.25 195 LYS A O 1
ATOM 1563 N N . LYS A 1 196 ? -11.392 19.292 21.806 1.00 51.88 196 LYS A N 1
ATOM 1564 C CA . LYS A 1 196 ? -12.681 20.009 21.733 1.00 51.88 196 LYS A CA 1
ATOM 1565 C C . LYS A 1 196 ? -12.821 21.115 22.791 1.00 51.88 196 LYS A C 1
ATOM 1567 O O . LYS A 1 196 ? -13.727 21.928 22.679 1.00 51.88 196 LYS A O 1
ATOM 1572 N N . GLY A 1 197 ? -11.950 21.127 23.804 1.00 46.16 197 GLY A N 1
ATOM 1573 C CA . GLY A 1 197 ? -11.898 22.144 24.861 1.00 46.16 197 GLY A CA 1
ATOM 1574 C C . GLY A 1 197 ? -10.852 23.251 24.659 1.00 46.16 197 GLY A C 1
ATOM 1575 O O . GLY A 1 197 ? -10.565 23.960 25.621 1.00 46.16 197 GLY A O 1
ATOM 1576 N N . CYS A 1 198 ? -10.271 23.376 23.461 1.00 37.19 198 CYS A N 1
ATOM 1577 C CA . CYS A 1 198 ? -9.395 24.482 23.057 1.00 37.19 198 CYS A CA 1
ATOM 1578 C C . CYS A 1 198 ? -10.019 25.255 21.897 1.00 37.19 198 CYS A C 1
ATOM 1580 O O . CYS A 1 198 ? -10.579 24.590 20.997 1.00 37.19 198 CYS A O 1
#

pLDDT: mean 73.72, std 17.9, range [33.31, 96.31]

Foldseek 3Di:
DDPPPPCPVVVVVVVVVVVVVVVPPPPDDPVNVVVVVVVVVVVVVVVCCVVVPPPPPDPPVPPPDDPVRVVVVVVVVVDDDLVPDDPVVNVVVVVVCCCVPPVVPDDDPLLVVVVVLVVPPPDDPPQPDDDDDDDDDDPVVVVVVVVRDPPRSVVVVVVVVVCCVVVPDDDDPPPDPVVVVVVVSVVVNVVVVVVVVD

InterPro domains:
  IPR015925 Ryanodine/Inositol 1,4,5-trisphosphate receptor [PTHR46399] (7-190)

Sequence (198 aa):
GEVINKNNWQSALYRKIGSKSQNSGTIHSQQTSIEHMLKMAKVLFGLNFVDHPATHRRDTWRKLVSSQRKRAIMACFRMAPLHSVARHRAMNMFLRGYRDLWLDAEEDIRAQLIKDLCDDPNEVNEPVTIPMGEETEADAENLALTAAVKPDPLKQLLQCLNRVATTAQVFSITEDTVYSSYSTIMSKVRFRDKKKGC

Radius of gyration: 48.46 Å; chains: 1; bounding box: 102×44×140 Å